Protein AF-W9KNX1-F1 (afdb_monomer)

Sequence (244 aa):
METYIDAEGLMTVLTRCPNLTGIAIRLPDEYRKLLDQYETEDSENADCIINLDDFGNVLRKFGQNLEEVDFNTFFYDSYSADYLCRSPISEIIGSLRELKSLRHLKLSKEALIGGSESLLRLSDVLPESIETLYLHCGKVYELEDWVEFERELYKQEVNKLLLDGMPNLREIRMERYVDWHEFDYCNPEELDYFRSEYIYPKEAEWPAELHVNGWDVDIVEARLYEIRGRPACNRNIITLSRKT

Nearest PDB structures (foldseek):
  3jwg-assembly1_A  TM=3.599E-01  e=4.681E-03  Acetivibrio thermocellus ATCC 27405
  3orh-assembly4_D  TM=2.980E-01  e=2.268E-01  Homo sapiens
  5ouh-assembly1_B  TM=6.013E-01  e=1.905E+00  Homo sapiens
  5afh-assembly1_C  TM=6.691E-01  e=3.347E+00  Homo sapiens
  3j0b-assembly1_A  TM=5.883E-01  e=5.187E+00  West Nile virus

Structure (mmCIF, N/CA/C/O backbone):
data_AF-W9KNX1-F1
#
_entry.id   AF-W9KNX1-F1
#
loop_
_atom_site.group_PDB
_atom_site.id
_atom_site.type_symbol
_atom_site.label_atom_id
_atom_site.label_alt_id
_atom_site.label_comp_id
_atom_site.label_asym_id
_atom_site.label_entity_id
_atom_site.label_seq_id
_atom_site.pdbx_PDB_ins_code
_atom_site.Cartn_x
_atom_site.Cartn_y
_atom_site.Cartn_z
_atom_site.occupancy
_atom_site.B_iso_or_equiv
_atom_site.auth_seq_id
_atom_site.auth_comp_id
_atom_site.auth_asym_id
_atom_site.auth_atom_id
_atom_site.pdbx_PDB_model_num
ATOM 1 N N . MET A 1 1 ? -9.311 14.464 -23.967 1.00 43.47 1 M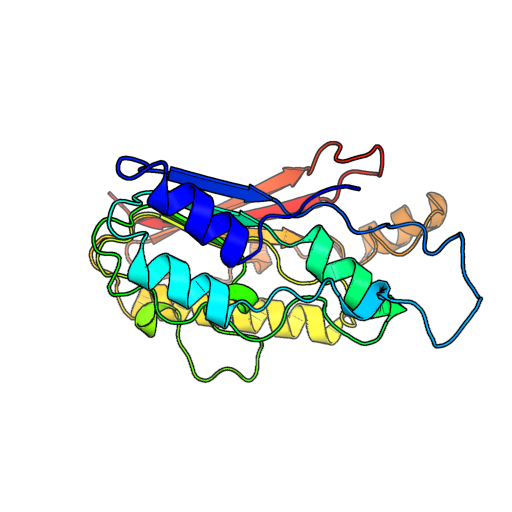ET A N 1
ATOM 2 C CA . MET A 1 1 ? -8.477 14.811 -22.806 1.00 43.47 1 MET A CA 1
ATOM 3 C C . MET A 1 1 ? -8.875 13.855 -21.702 1.00 43.47 1 MET A C 1
ATOM 5 O O . MET A 1 1 ? -9.997 13.939 -21.222 1.00 43.47 1 MET A O 1
ATOM 9 N N . GLU A 1 2 ? -8.044 12.852 -21.440 1.00 49.66 2 GLU A N 1
ATOM 10 C CA . GLU A 1 2 ? -8.218 11.996 -20.264 1.00 49.66 2 GLU A CA 1
ATOM 11 C C . GLU A 1 2 ? -7.758 12.805 -19.045 1.00 49.66 2 GLU A C 1
ATOM 13 O O . GLU A 1 2 ? -6.708 13.444 -19.101 1.00 49.66 2 GLU A O 1
ATOM 18 N N . THR A 1 3 ? -8.569 12.847 -17.991 1.00 58.03 3 THR A N 1
ATOM 19 C CA . THR A 1 3 ? -8.257 13.558 -16.744 1.00 58.03 3 THR A CA 1
ATOM 20 C C . THR A 1 3 ? -7.771 12.527 -15.731 1.00 58.03 3 THR A C 1
ATOM 22 O O . THR A 1 3 ? -8.507 11.588 -15.429 1.00 58.03 3 THR A O 1
ATOM 25 N N . TYR A 1 4 ? -6.543 12.671 -15.232 1.00 72.56 4 TYR A N 1
ATOM 26 C CA . TYR A 1 4 ? -6.040 11.881 -14.106 1.00 72.56 4 TYR A CA 1
ATOM 27 C C . TYR A 1 4 ? -6.375 12.577 -12.783 1.00 72.56 4 TYR A C 1
ATOM 29 O O . TYR A 1 4 ? -6.630 13.780 -12.744 1.00 72.56 4 TYR A O 1
ATOM 37 N N . ILE A 1 5 ? -6.428 11.801 -11.700 1.00 79.00 5 ILE A N 1
ATOM 38 C CA . ILE A 1 5 ? -6.620 12.340 -10.352 1.00 79.00 5 ILE A CA 1
ATOM 39 C C . ILE A 1 5 ? -5.235 12.602 -9.764 1.00 79.00 5 ILE A C 1
ATOM 41 O O . ILE A 1 5 ? -4.568 11.672 -9.316 1.00 79.00 5 ILE A O 1
ATOM 45 N N . ASP A 1 6 ? -4.819 13.862 -9.788 1.00 83.81 6 ASP A N 1
ATOM 46 C CA . ASP A 1 6 ? -3.660 14.370 -9.055 1.00 83.81 6 ASP A CA 1
ATOM 47 C C . ASP A 1 6 ? -4.054 14.793 -7.622 1.00 83.81 6 ASP A C 1
ATOM 49 O O . ASP A 1 6 ? -5.149 14.485 -7.136 1.00 83.81 6 ASP A O 1
ATOM 53 N N . ALA A 1 7 ? -3.166 15.498 -6.917 1.00 90.62 7 ALA A N 1
ATOM 54 C CA . ALA A 1 7 ? -3.428 15.973 -5.560 1.00 90.62 7 ALA A CA 1
ATOM 55 C C . ALA A 1 7 ? -4.650 16.916 -5.476 1.00 90.62 7 ALA A C 1
ATOM 57 O O . ALA A 1 7 ? -5.435 16.820 -4.528 1.00 90.62 7 ALA A O 1
ATOM 58 N N . GLU A 1 8 ? -4.864 17.791 -6.465 1.00 91.31 8 GLU A N 1
ATOM 59 C CA . GLU A 1 8 ? -6.021 18.695 -6.495 1.00 91.31 8 GLU A CA 1
ATOM 60 C C . GLU A 1 8 ? -7.324 17.917 -6.732 1.00 91.31 8 GLU A C 1
ATOM 62 O O . GLU A 1 8 ? -8.336 18.140 -6.049 1.00 91.31 8 GLU A O 1
ATOM 67 N N . GLY A 1 9 ? -7.287 16.947 -7.648 1.00 91.44 9 GLY A N 1
ATOM 68 C CA . GLY A 1 9 ? -8.380 16.012 -7.880 1.00 91.44 9 GLY A CA 1
ATOM 69 C C . GLY A 1 9 ? -8.731 15.223 -6.617 1.00 91.44 9 GLY A C 1
ATOM 70 O O . GLY A 1 9 ? -9.902 15.169 -6.225 1.00 91.44 9 GLY A O 1
ATOM 71 N N . LEU A 1 10 ? -7.725 14.674 -5.929 1.00 93.94 10 LEU A N 1
ATOM 72 C CA . LEU A 1 10 ? -7.908 13.941 -4.677 1.00 93.94 10 LEU A CA 1
ATOM 73 C C . LEU A 1 10 ? -8.523 14.840 -3.598 1.00 93.94 10 LEU A C 1
ATOM 75 O O . LEU A 1 10 ? -9.497 14.453 -2.952 1.00 93.94 10 LEU A O 1
ATOM 79 N N . MET A 1 11 ? -8.007 16.060 -3.433 1.00 96.12 11 MET A N 1
ATOM 80 C CA . MET A 1 11 ? -8.544 17.032 -2.481 1.00 96.12 11 MET A CA 1
ATOM 81 C C . MET A 1 11 ? -10.016 17.329 -2.780 1.00 96.12 11 MET A C 1
ATOM 83 O O . MET A 1 11 ? -10.850 17.345 -1.871 1.00 96.12 11 MET A O 1
ATOM 87 N N . THR A 1 12 ? -10.365 17.522 -4.052 1.00 95.38 12 THR A N 1
ATOM 88 C CA . THR A 1 12 ? -11.748 17.768 -4.476 1.00 95.38 12 THR A CA 1
ATOM 89 C C . THR A 1 12 ? -12.664 16.595 -4.128 1.00 95.38 12 THR A C 1
ATOM 91 O O . THR A 1 12 ? -13.771 16.811 -3.631 1.00 95.38 12 THR A O 1
ATOM 94 N N . VAL A 1 13 ? -12.213 15.356 -4.334 1.00 94.75 13 VAL A N 1
ATOM 95 C CA . VAL A 1 13 ? -12.977 14.155 -3.965 1.00 94.75 13 VAL A CA 1
ATOM 96 C C . VAL A 1 13 ? -13.179 14.078 -2.452 1.00 94.75 13 VAL A C 1
ATOM 98 O O . VAL A 1 13 ? -14.318 13.974 -1.997 1.00 94.75 13 VAL A O 1
ATOM 101 N N . LEU A 1 14 ? -12.108 14.184 -1.661 1.00 95.75 14 LEU A N 1
ATOM 102 C CA . LEU A 1 14 ? -12.177 14.015 -0.204 1.00 95.75 14 LEU A CA 1
ATOM 103 C C . LEU A 1 14 ? -12.976 15.129 0.484 1.00 95.75 14 LEU A C 1
ATOM 105 O O . LEU A 1 14 ? -13.690 14.878 1.452 1.00 95.75 14 LEU A O 1
ATOM 109 N N . THR A 1 15 ? -12.924 16.354 -0.042 1.00 95.62 15 THR A N 1
ATOM 110 C CA . THR A 1 15 ? -13.710 17.479 0.493 1.00 95.62 15 THR A CA 1
ATOM 111 C C . THR A 1 15 ? -15.196 17.385 0.154 1.00 95.62 15 THR A C 1
ATOM 113 O O . THR A 1 15 ? -16.035 17.760 0.974 1.00 95.62 15 THR A O 1
ATOM 116 N N . ARG A 1 16 ? -15.552 16.879 -1.034 1.00 96.12 16 ARG A N 1
ATOM 117 C CA . ARG A 1 16 ? -16.956 16.722 -1.455 1.00 96.12 16 ARG A CA 1
ATOM 118 C C . ARG A 1 16 ? -17.610 15.457 -0.909 1.00 96.12 16 ARG A C 1
ATOM 120 O O . ARG A 1 16 ? -18.832 15.421 -0.780 1.00 96.12 16 ARG A O 1
ATOM 127 N N . CYS A 1 17 ? -16.812 14.453 -0.561 1.00 95.12 17 CYS A N 1
ATOM 128 C CA . CYS A 1 17 ? -17.265 13.171 -0.039 1.00 95.12 17 CYS A CA 1
ATOM 129 C C . CYS A 1 17 ? -16.708 12.933 1.381 1.00 95.12 17 CYS A C 1
ATOM 131 O O . CYS A 1 17 ? -15.918 12.012 1.575 1.00 95.12 17 CYS A O 1
ATOM 133 N N . PRO A 1 18 ? -17.124 13.708 2.403 1.00 90.88 18 PRO A N 1
ATOM 134 C CA . PRO A 1 18 ? -16.523 13.652 3.743 1.00 90.88 18 PRO A CA 1
ATOM 135 C C . PRO A 1 18 ? -16.726 12.313 4.473 1.00 90.88 18 PRO A C 1
ATOM 137 O O . PRO A 1 18 ? -16.002 12.017 5.417 1.00 90.88 18 PRO A O 1
ATOM 140 N N . ASN A 1 19 ? -17.695 11.500 4.043 1.00 94.19 19 ASN A N 1
ATOM 141 C CA . ASN A 1 19 ? -17.972 10.173 4.605 1.00 94.19 19 ASN A CA 1
ATOM 142 C C . ASN A 1 19 ? -17.343 9.037 3.780 1.00 94.19 19 ASN A C 1
ATOM 144 O O . ASN A 1 19 ? -17.725 7.881 3.950 1.00 94.19 19 ASN A O 1
ATOM 148 N N . LEU A 1 20 ? -16.452 9.353 2.835 1.00 96.62 20 LEU A N 1
ATOM 149 C CA . LEU A 1 20 ? -15.770 8.344 2.036 1.00 96.62 20 LEU A CA 1
ATOM 150 C C . LEU A 1 20 ? -14.848 7.517 2.940 1.00 96.62 20 LEU A C 1
ATOM 152 O O . LEU A 1 20 ? -13.979 8.070 3.608 1.00 96.62 20 LEU A O 1
ATOM 156 N N . THR A 1 21 ? -15.043 6.200 2.942 1.00 97.56 21 THR A N 1
ATOM 157 C CA . THR A 1 21 ? -14.235 5.247 3.718 1.00 97.56 21 THR A CA 1
ATOM 158 C C . THR A 1 21 ? -13.222 4.498 2.861 1.00 97.56 21 THR A C 1
ATOM 160 O O . THR A 1 21 ? -12.308 3.886 3.395 1.00 97.56 21 THR A O 1
ATOM 163 N N . GLY A 1 22 ? -13.352 4.536 1.537 1.00 97.38 22 GLY A N 1
ATOM 164 C CA . GLY A 1 22 ? -12.469 3.817 0.628 1.00 97.38 22 GLY A CA 1
ATOM 165 C C . GLY A 1 22 ? -12.259 4.585 -0.664 1.00 97.38 22 GLY A C 1
ATOM 166 O O . GLY A 1 22 ? -13.214 5.139 -1.212 1.00 97.38 22 GLY A O 1
ATOM 167 N N . ILE A 1 23 ? -11.027 4.609 -1.163 1.00 95.81 23 ILE A N 1
ATOM 168 C CA . ILE A 1 23 ? -10.711 5.179 -2.473 1.00 95.81 23 ILE A CA 1
ATOM 169 C C . ILE A 1 23 ? -9.758 4.268 -3.242 1.00 95.81 23 ILE A C 1
ATOM 171 O O . ILE A 1 23 ? -8.793 3.752 -2.685 1.00 95.81 23 ILE A O 1
ATOM 175 N N . ALA A 1 24 ? -10.036 4.090 -4.533 1.00 93.88 24 ALA A N 1
ATOM 176 C CA . ALA A 1 24 ? -9.162 3.394 -5.463 1.00 93.88 24 ALA A CA 1
ATOM 177 C C . ALA A 1 24 ? -8.862 4.307 -6.653 1.00 93.88 24 ALA A C 1
ATOM 179 O O . ALA A 1 24 ? -9.780 4.769 -7.334 1.00 93.88 24 ALA A O 1
ATOM 180 N N . ILE A 1 25 ? -7.584 4.563 -6.900 1.00 89.88 25 ILE A N 1
ATOM 181 C CA . ILE A 1 25 ? -7.084 5.381 -7.999 1.00 89.88 25 ILE A CA 1
ATOM 182 C C . ILE A 1 25 ? -6.124 4.511 -8.802 1.00 89.88 25 ILE A C 1
ATOM 184 O O . ILE A 1 25 ? -5.142 3.982 -8.282 1.00 89.88 25 ILE A O 1
ATOM 188 N N . ARG A 1 26 ? -6.436 4.351 -10.087 1.00 84.75 26 ARG A N 1
ATOM 189 C CA . ARG A 1 26 ? -5.609 3.623 -11.048 1.00 84.75 26 ARG A CA 1
ATOM 190 C C . ARG A 1 26 ? -5.226 4.591 -12.141 1.00 84.75 26 ARG A C 1
ATOM 192 O O . ARG A 1 26 ? -6.108 5.106 -12.829 1.00 84.75 26 ARG A O 1
ATOM 199 N N . LEU A 1 27 ? -3.935 4.860 -12.260 1.00 78.00 27 LEU A N 1
ATOM 200 C CA . LEU A 1 27 ? -3.450 5.704 -13.337 1.00 78.00 27 LEU A CA 1
ATOM 201 C C . LEU A 1 27 ? -3.442 4.910 -14.648 1.00 78.00 27 LEU A C 1
ATOM 203 O O . LEU A 1 27 ? -3.191 3.699 -14.631 1.00 78.00 27 LEU A O 1
ATOM 207 N N . PRO A 1 28 ? -3.794 5.553 -15.772 1.00 69.31 28 PRO A N 1
ATOM 208 C CA . PRO A 1 28 ? -3.842 4.880 -17.056 1.00 69.31 28 PRO A CA 1
ATOM 209 C C . PRO A 1 28 ? -2.442 4.452 -17.502 1.00 69.31 28 PRO A C 1
ATOM 211 O O . PRO A 1 28 ? -1.437 5.050 -17.131 1.00 69.31 28 PRO A O 1
ATOM 214 N N . ASP A 1 29 ? -2.410 3.434 -18.356 1.00 66.31 29 ASP A N 1
ATOM 215 C CA . ASP A 1 29 ? -1.231 3.091 -19.142 1.00 66.31 29 ASP A CA 1
ATOM 216 C C . ASP A 1 29 ? -0.897 4.254 -20.085 1.00 66.31 29 ASP A C 1
ATOM 218 O O . ASP A 1 29 ? -1.681 4.577 -20.993 1.00 66.31 29 ASP A O 1
ATOM 222 N N . GLU A 1 30 ? 0.248 4.894 -19.835 1.00 54.41 30 GLU A N 1
ATOM 223 C CA . GLU A 1 30 ? 0.755 6.016 -20.615 1.00 54.41 30 GLU A CA 1
ATOM 224 C C . GLU A 1 30 ? 1.546 5.542 -21.845 1.00 54.41 30 GLU A C 1
ATOM 226 O O . GLU A 1 30 ? 2.522 6.154 -22.256 1.00 54.41 30 GLU A O 1
ATOM 231 N N . TYR A 1 31 ? 1.053 4.530 -22.566 1.00 50.78 31 TYR A N 1
ATOM 232 C CA . TYR A 1 31 ? 1.323 4.404 -24.004 1.00 50.78 31 TYR A CA 1
ATOM 233 C C . TYR A 1 31 ? 0.581 5.510 -24.791 1.00 50.78 31 TYR A C 1
ATOM 235 O O . TYR A 1 31 ? -0.129 5.261 -25.772 1.00 50.78 31 TYR A O 1
ATOM 243 N N . ARG A 1 32 ? 0.693 6.772 -24.350 1.00 49.94 32 ARG A N 1
ATOM 244 C CA . ARG A 1 32 ? 0.302 7.939 -25.142 1.00 49.94 32 ARG A CA 1
ATOM 245 C C . ARG A 1 32 ? 1.246 7.992 -26.329 1.00 49.94 32 ARG A C 1
ATOM 247 O O . ARG A 1 32 ? 2.343 8.505 -26.204 1.00 49.94 32 ARG A O 1
ATOM 254 N N . LYS A 1 33 ? 0.820 7.424 -27.462 1.00 45.50 33 LYS A N 1
ATOM 255 C CA . LYS A 1 33 ? 1.317 7.705 -28.820 1.00 45.50 33 LYS A CA 1
ATOM 256 C C . LYS A 1 33 ? 2.773 8.218 -28.892 1.00 45.50 33 LYS A C 1
ATOM 258 O O . LYS A 1 33 ? 3.040 9.228 -29.532 1.00 45.50 33 LYS A O 1
ATOM 263 N N . LEU A 1 34 ? 3.731 7.460 -28.357 1.00 42.75 34 LEU A N 1
ATOM 264 C CA . LEU A 1 34 ? 5.144 7.606 -28.734 1.00 42.75 34 LEU A CA 1
ATOM 265 C C . LEU A 1 34 ? 5.337 7.348 -30.243 1.00 42.75 34 LEU A C 1
ATOM 267 O O . LEU A 1 34 ? 6.357 7.700 -30.819 1.00 42.75 34 LEU A O 1
ATOM 271 N N . LEU A 1 35 ? 4.320 6.782 -30.905 1.00 43.03 35 LEU A N 1
ATOM 272 C CA . LEU A 1 35 ? 4.256 6.618 -32.353 1.00 43.03 35 LEU A CA 1
ATOM 273 C C . LEU A 1 35 ? 3.961 7.902 -33.142 1.00 43.03 35 LEU A C 1
ATOM 275 O O . LEU A 1 35 ? 4.135 7.860 -34.355 1.00 43.03 35 LEU A O 1
ATOM 279 N N . ASP A 1 36 ? 3.536 9.012 -32.523 1.00 42.97 36 ASP A N 1
ATOM 280 C CA . ASP A 1 36 ? 3.252 10.228 -33.303 1.00 42.97 36 ASP A CA 1
ATOM 281 C C . ASP A 1 36 ? 4.417 11.228 -33.375 1.00 42.97 36 ASP A C 1
ATOM 283 O O . ASP A 1 36 ? 4.379 12.070 -34.269 1.00 42.97 36 ASP A O 1
ATOM 287 N N . GLN A 1 37 ? 5.452 11.188 -32.520 1.00 41.59 37 GLN A N 1
ATOM 288 C CA . GLN A 1 37 ? 6.454 12.271 -32.509 1.00 41.59 37 GLN A CA 1
ATOM 289 C C . GLN A 1 37 ? 7.877 11.820 -32.138 1.00 41.59 37 GLN A C 1
ATOM 291 O O . GLN A 1 37 ? 8.355 12.031 -31.031 1.00 41.59 37 GLN A O 1
ATOM 296 N N . TYR A 1 38 ? 8.622 11.382 -33.155 1.00 44.41 38 TYR A N 1
ATOM 297 C CA . TYR A 1 38 ? 10.059 11.681 -33.290 1.00 44.41 38 TYR A CA 1
ATOM 298 C C . TYR A 1 38 ? 10.322 13.191 -33.524 1.00 44.41 38 TYR A C 1
ATOM 300 O O . TYR A 1 38 ? 11.353 13.574 -34.074 1.00 44.41 38 TYR A O 1
ATOM 308 N N . GLU A 1 39 ? 9.394 14.075 -33.150 1.00 42.72 39 GLU A N 1
ATOM 309 C CA . GLU A 1 39 ? 9.447 15.491 -33.487 1.00 42.72 39 GLU A CA 1
ATOM 310 C C . GLU A 1 39 ? 9.238 16.373 -32.252 1.00 42.72 39 GLU A C 1
ATOM 312 O O . GLU A 1 39 ? 8.160 16.433 -31.669 1.00 42.72 39 GLU A O 1
ATOM 317 N N . THR A 1 40 ? 10.296 17.139 -31.974 1.00 41.75 40 THR A N 1
ATOM 318 C CA . THR A 1 40 ? 10.381 18.412 -31.240 1.00 41.75 40 THR A CA 1
ATOM 319 C C . THR A 1 40 ? 10.596 18.376 -29.720 1.00 41.75 40 THR A C 1
ATOM 321 O O . THR A 1 40 ? 9.754 17.962 -28.933 1.00 41.75 40 THR A O 1
ATOM 324 N N . GLU A 1 41 ? 11.753 18.925 -29.331 1.00 43.88 41 GLU A N 1
ATOM 325 C CA . GLU A 1 41 ? 12.273 19.181 -27.977 1.00 43.88 41 GLU A CA 1
ATOM 326 C C . GLU A 1 41 ? 11.441 20.184 -27.140 1.00 43.88 41 GLU A C 1
ATOM 328 O O . GLU A 1 41 ? 11.911 20.651 -26.110 1.00 43.88 41 GLU A O 1
ATOM 333 N N . ASP A 1 42 ? 10.204 20.492 -27.541 1.00 45.44 42 ASP A N 1
ATOM 334 C CA . ASP A 1 42 ? 9.339 21.518 -26.930 1.00 45.44 42 ASP A CA 1
ATOM 335 C C . ASP A 1 42 ? 7.897 21.013 -26.704 1.00 45.44 42 ASP A C 1
ATOM 337 O O . ASP A 1 42 ? 6.936 21.782 -26.721 1.00 45.44 42 ASP A O 1
ATOM 341 N N . SER A 1 43 ? 7.692 19.704 -26.517 1.00 46.09 43 SER A N 1
ATOM 342 C CA . SER A 1 43 ? 6.345 19.206 -26.216 1.00 46.09 43 SER A CA 1
ATOM 343 C C . SER A 1 43 ? 5.964 19.520 -24.763 1.00 46.09 43 SER A C 1
ATOM 345 O O . SER A 1 43 ? 6.679 19.150 -23.832 1.00 46.09 43 SER A O 1
ATOM 347 N N . GLU A 1 44 ? 4.797 20.135 -24.577 1.00 47.22 44 GLU A N 1
ATOM 348 C CA . GLU A 1 44 ? 4.064 20.417 -23.324 1.00 47.22 44 GLU A CA 1
ATOM 349 C C . GLU A 1 44 ? 3.799 19.167 -22.436 1.00 47.22 44 GLU A C 1
ATOM 351 O O . GLU A 1 44 ? 3.019 19.194 -21.491 1.00 47.22 44 GLU A O 1
ATOM 356 N N . ASN A 1 45 ? 4.465 18.039 -22.698 1.00 46.66 45 ASN A N 1
ATOM 357 C CA . ASN A 1 45 ? 4.369 16.787 -21.948 1.00 46.66 45 ASN A CA 1
ATOM 358 C C . ASN A 1 45 ? 5.090 16.827 -20.584 1.00 46.66 45 ASN A C 1
ATOM 360 O O . ASN A 1 45 ? 5.029 15.858 -19.832 1.00 46.66 45 ASN A O 1
ATOM 364 N N . ALA A 1 46 ? 5.742 17.942 -20.231 1.00 48.22 46 ALA A N 1
ATOM 365 C CA . ALA A 1 46 ? 6.233 18.191 -18.872 1.00 48.22 46 ALA A CA 1
ATOM 366 C C . ALA A 1 46 ? 5.096 18.422 -17.849 1.00 48.22 46 ALA A C 1
ATOM 368 O O . ALA A 1 46 ? 5.347 18.380 -16.645 1.00 48.22 46 ALA A O 1
ATOM 369 N N . ASP A 1 47 ? 3.854 18.616 -18.308 1.00 51.59 47 ASP A N 1
ATOM 370 C CA . ASP A 1 47 ? 2.712 18.999 -17.465 1.00 51.59 47 ASP A CA 1
ATOM 371 C C . ASP A 1 47 ? 2.011 17.821 -16.754 1.00 51.59 47 ASP A C 1
ATOM 373 O O . ASP A 1 47 ? 1.014 18.018 -16.061 1.00 51.59 47 ASP A O 1
ATOM 377 N N . CYS A 1 48 ? 2.508 16.585 -16.896 1.00 63.12 48 CYS A N 1
ATOM 378 C CA . CYS A 1 48 ? 1.892 15.383 -16.311 1.00 63.12 48 CYS A CA 1
ATOM 379 C C . CYS A 1 48 ? 2.696 14.768 -15.148 1.00 63.12 48 CYS A C 1
ATOM 381 O O . CYS A 1 48 ? 2.532 13.595 -14.833 1.00 63.12 48 CYS A O 1
ATOM 383 N N . ILE A 1 49 ? 3.569 15.519 -14.473 1.00 74.62 49 ILE A N 1
ATOM 384 C CA . ILE A 1 49 ? 4.284 14.981 -13.304 1.00 74.62 49 ILE A CA 1
ATOM 385 C C . ILE A 1 49 ? 3.353 14.971 -12.086 1.00 74.62 49 ILE A C 1
ATOM 387 O O . ILE A 1 49 ? 2.873 16.012 -11.641 1.00 74.62 49 ILE A O 1
ATOM 391 N N . ILE A 1 50 ? 3.120 13.791 -11.518 1.00 82.06 50 ILE A N 1
ATOM 392 C CA . ILE A 1 50 ? 2.385 13.618 -10.267 1.00 82.06 50 ILE A CA 1
ATOM 393 C C . ILE A 1 50 ? 3.373 13.725 -9.107 1.00 82.06 50 ILE A C 1
ATOM 395 O O . ILE A 1 50 ? 4.235 12.866 -8.923 1.00 82.06 50 ILE A O 1
ATOM 399 N N . ASN A 1 51 ? 3.209 14.768 -8.294 1.00 88.44 51 ASN A N 1
ATOM 400 C CA . ASN A 1 51 ? 3.954 14.925 -7.053 1.00 88.44 51 ASN A CA 1
ATOM 401 C C . ASN A 1 51 ? 3.298 14.113 -5.926 1.00 88.44 51 ASN A C 1
ATOM 403 O O . ASN A 1 51 ? 2.196 14.435 -5.466 1.00 88.44 51 ASN A O 1
ATOM 407 N N . LEU A 1 52 ? 3.976 13.062 -5.466 1.00 91.62 52 LEU A N 1
ATOM 408 C CA . LEU A 1 52 ? 3.458 12.212 -4.398 1.00 91.62 52 LEU A CA 1
ATOM 409 C C . LEU A 1 52 ? 3.510 12.868 -3.019 1.00 91.62 52 LEU A C 1
ATOM 411 O O . LEU A 1 52 ? 2.689 12.505 -2.175 1.00 91.62 52 LEU A O 1
ATOM 415 N N . ASP A 1 53 ? 4.386 13.850 -2.790 1.00 93.81 53 ASP A N 1
ATOM 416 C CA . ASP A 1 53 ? 4.395 14.577 -1.517 1.00 93.81 53 ASP A CA 1
ATOM 417 C C . ASP A 1 53 ? 3.098 15.380 -1.349 1.00 93.81 53 ASP A C 1
ATOM 419 O O . ASP A 1 53 ? 2.426 15.286 -0.318 1.00 93.81 53 ASP A O 1
ATOM 423 N N . ASP A 1 54 ? 2.668 16.077 -2.407 1.00 94.62 54 ASP A N 1
ATOM 424 C CA . ASP A 1 54 ? 1.389 16.794 -2.433 1.00 94.62 54 ASP A CA 1
ATOM 425 C C . ASP A 1 54 ? 0.207 15.836 -2.248 1.00 94.62 54 ASP A C 1
ATOM 427 O O . ASP A 1 54 ? -0.714 16.110 -1.469 1.00 94.62 54 ASP A O 1
ATOM 431 N N . PHE A 1 55 ? 0.252 14.673 -2.903 1.00 93.75 55 PHE A N 1
ATOM 432 C CA . PHE A 1 55 ? -0.754 13.626 -2.737 1.00 93.75 55 PHE A CA 1
ATOM 433 C C . PHE A 1 55 ? -0.825 13.137 -1.280 1.00 93.75 55 PHE A C 1
ATOM 435 O O . PHE A 1 55 ? -1.907 13.065 -0.688 1.00 93.75 55 PHE A O 1
ATOM 442 N N . GLY A 1 56 ? 0.329 12.873 -0.663 1.00 96.00 56 GLY A N 1
ATOM 443 C CA . GLY A 1 56 ? 0.439 12.516 0.747 1.00 96.00 56 GLY A CA 1
ATOM 444 C C . GLY A 1 56 ? -0.084 13.614 1.673 1.00 96.00 56 GLY A C 1
ATOM 445 O O . GLY A 1 56 ? -0.812 13.320 2.622 1.00 96.00 56 GLY A O 1
ATOM 446 N N . ASN A 1 57 ? 0.213 14.884 1.384 1.00 97.50 57 ASN A N 1
ATOM 447 C CA . ASN A 1 57 ? -0.252 16.035 2.163 1.00 97.50 57 ASN A CA 1
ATOM 448 C C . ASN A 1 57 ? -1.781 16.148 2.139 1.00 97.50 57 ASN A C 1
ATOM 450 O O . ASN A 1 57 ? -2.408 16.448 3.160 1.00 97.50 57 ASN A O 1
ATOM 454 N N . VAL A 1 58 ? -2.399 15.856 0.995 1.00 97.31 58 VAL A N 1
ATOM 455 C CA . VAL A 1 58 ? -3.856 15.806 0.855 1.00 97.31 58 VAL A CA 1
ATOM 456 C C . VAL A 1 58 ? -4.454 14.642 1.646 1.00 97.31 58 VAL A C 1
ATOM 458 O O . VAL A 1 58 ? -5.427 14.857 2.373 1.00 97.31 58 VAL A O 1
ATOM 461 N N . LEU A 1 59 ? -3.871 13.439 1.568 1.00 96.94 59 LEU A N 1
ATOM 462 C CA . LEU A 1 59 ? -4.315 12.288 2.366 1.00 96.94 59 LEU A CA 1
ATOM 463 C C . LEU A 1 59 ? -4.261 12.602 3.862 1.00 96.94 59 LEU A C 1
ATOM 465 O O . LEU A 1 59 ? -5.260 12.444 4.557 1.00 96.94 59 LEU A O 1
ATOM 469 N N . ARG A 1 60 ? -3.130 13.122 4.338 1.00 97.38 60 ARG A N 1
ATOM 470 C CA . ARG A 1 60 ? -2.923 13.580 5.717 1.00 97.38 60 ARG A CA 1
ATOM 471 C C . ARG A 1 60 ? -3.995 14.579 6.161 1.00 97.38 60 ARG A C 1
ATOM 473 O O . ARG A 1 60 ? -4.674 14.399 7.171 1.00 97.38 60 ARG A O 1
ATOM 480 N N . LYS A 1 61 ? -4.258 15.597 5.342 1.00 96.75 61 LYS A N 1
ATOM 481 C CA . LYS A 1 61 ? -5.187 16.677 5.695 1.00 96.75 61 LYS A CA 1
ATOM 482 C C . LYS A 1 61 ? -6.670 16.299 5.614 1.00 96.75 61 LYS A C 1
ATOM 484 O O . LYS A 1 61 ? -7.457 16.794 6.420 1.00 96.75 61 LYS A O 1
ATOM 489 N N . PHE A 1 62 ? -7.068 15.470 4.650 1.00 96.81 62 PHE A N 1
ATOM 490 C CA . PHE A 1 62 ? -8.484 15.242 4.324 1.00 96.81 62 PHE A CA 1
ATOM 491 C C . PHE A 1 62 ? -8.924 13.772 4.386 1.00 96.81 62 PHE A C 1
ATOM 493 O O . PHE A 1 62 ? -10.120 13.496 4.403 1.00 96.81 62 PHE A O 1
ATOM 500 N N . GLY A 1 63 ? -7.992 12.823 4.452 1.00 96.19 63 GLY A N 1
ATOM 501 C CA . GLY A 1 63 ? -8.240 11.379 4.394 1.00 96.19 63 GLY A CA 1
ATOM 502 C C . GLY A 1 63 ? -8.486 10.699 5.743 1.00 96.19 63 GLY A C 1
ATOM 503 O O . GLY A 1 63 ? -8.406 9.480 5.828 1.00 96.19 63 GLY A O 1
ATOM 504 N N . GLN A 1 64 ? -8.785 11.447 6.807 1.00 95.75 64 GLN A N 1
ATOM 505 C CA . GLN A 1 64 ? -8.876 10.925 8.184 1.00 95.75 64 GLN A CA 1
ATOM 506 C C . GLN A 1 64 ? -9.957 9.839 8.385 1.00 95.75 64 GLN A C 1
ATOM 508 O O . GLN A 1 64 ? -9.858 9.026 9.306 1.00 95.75 64 GLN A O 1
ATOM 513 N N . ASN A 1 65 ? -10.972 9.809 7.516 1.00 96.38 65 ASN A N 1
ATOM 514 C CA . ASN A 1 65 ? -12.051 8.814 7.533 1.00 96.38 65 ASN A CA 1
ATOM 515 C C . ASN A 1 65 ? -11.781 7.604 6.625 1.00 96.38 65 ASN A C 1
ATOM 517 O O . ASN A 1 65 ? -12.573 6.664 6.627 1.00 96.38 65 ASN A O 1
ATOM 521 N N . LEU A 1 66 ? -10.696 7.622 5.842 1.00 98.25 66 LEU A N 1
ATOM 522 C CA . LEU A 1 66 ? -10.3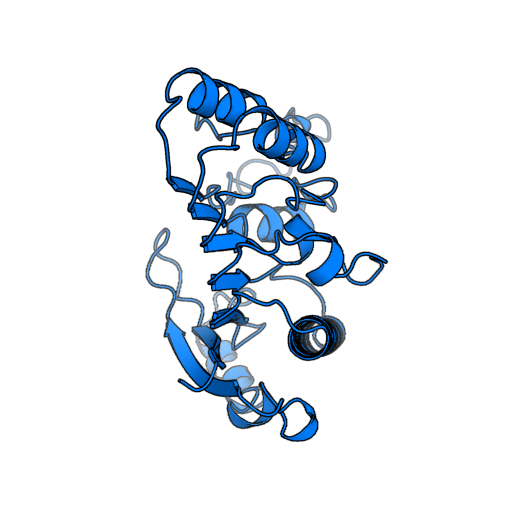74 6.528 4.935 1.00 98.25 66 LEU A CA 1
ATOM 523 C C . LEU A 1 66 ? -9.908 5.311 5.732 1.00 98.25 66 LEU A C 1
ATOM 525 O O . LEU A 1 66 ? -8.980 5.375 6.535 1.00 98.25 66 LEU A O 1
ATOM 529 N N . GLU A 1 67 ? -10.566 4.198 5.463 1.00 98.62 67 GLU A N 1
ATOM 530 C CA . GLU A 1 67 ? -10.252 2.862 5.944 1.00 98.62 67 GLU A CA 1
ATOM 531 C C . GLU A 1 67 ? -9.491 2.066 4.881 1.00 98.62 67 GLU A C 1
ATOM 533 O O . GLU A 1 67 ? -8.663 1.225 5.230 1.00 98.62 67 GLU A O 1
ATOM 538 N N . GLU A 1 68 ? -9.727 2.363 3.598 1.00 98.56 68 GLU A N 1
ATOM 539 C CA . GLU A 1 68 ? -9.058 1.741 2.456 1.00 98.56 68 GLU A CA 1
ATOM 540 C C . GLU A 1 68 ? -8.507 2.777 1.463 1.00 98.56 68 GLU A C 1
ATOM 542 O O . GLU A 1 68 ? -9.214 3.687 1.022 1.00 98.56 68 GLU A O 1
ATOM 547 N N . VAL A 1 69 ? -7.245 2.608 1.066 1.00 97.94 69 VAL A N 1
ATOM 548 C CA . VAL A 1 69 ? -6.610 3.365 -0.022 1.00 97.94 69 VAL A CA 1
ATOM 549 C C . VAL A 1 69 ? -5.932 2.384 -0.973 1.00 97.94 69 VAL A C 1
ATOM 551 O O . VAL A 1 69 ? -5.051 1.639 -0.555 1.00 97.94 69 VAL A O 1
ATOM 554 N N . ASP A 1 70 ? -6.324 2.398 -2.245 1.00 96.06 70 ASP A N 1
ATOM 555 C CA . ASP A 1 70 ? -5.669 1.682 -3.345 1.00 96.06 70 ASP A CA 1
ATOM 556 C C . ASP A 1 70 ? -5.149 2.695 -4.370 1.00 96.06 70 ASP A C 1
ATOM 558 O O . ASP A 1 70 ? -5.927 3.394 -5.014 1.00 96.06 70 ASP A O 1
ATOM 562 N N . PHE A 1 71 ? -3.834 2.805 -4.504 1.00 91.81 71 PHE A N 1
ATOM 563 C CA . PHE A 1 71 ? -3.158 3.689 -5.440 1.00 91.81 71 PHE A CA 1
ATOM 564 C C . PHE A 1 71 ? -2.210 2.867 -6.309 1.00 91.81 71 PHE A C 1
ATOM 566 O O . PHE A 1 71 ? -1.132 2.464 -5.874 1.00 91.81 71 PHE A O 1
ATOM 573 N N . ASN A 1 72 ? -2.631 2.592 -7.543 1.00 86.88 72 ASN A N 1
ATOM 574 C CA . ASN A 1 72 ? -1.850 1.815 -8.497 1.00 86.88 72 ASN A CA 1
ATOM 575 C C . ASN A 1 72 ? -1.354 2.713 -9.635 1.00 86.88 72 ASN A C 1
ATOM 577 O O . ASN A 1 72 ? -2.146 3.241 -10.423 1.00 86.88 72 ASN A O 1
ATOM 581 N N . THR A 1 73 ? -0.033 2.848 -9.714 1.00 78.69 73 THR A N 1
ATOM 582 C CA . THR A 1 73 ? 0.681 3.666 -10.700 1.00 78.69 73 THR A CA 1
ATOM 583 C C . THR A 1 73 ? 1.535 2.847 -11.657 1.00 78.69 73 THR A C 1
ATOM 585 O O . THR A 1 73 ? 2.265 3.419 -12.456 1.00 78.69 73 THR A O 1
ATOM 588 N N . PHE A 1 74 ? 1.457 1.519 -11.594 1.00 76.25 74 PHE A N 1
ATOM 589 C CA . PHE A 1 74 ? 2.419 0.617 -12.219 1.00 76.25 74 PHE A CA 1
ATOM 590 C C . PHE A 1 74 ? 2.679 0.921 -13.707 1.00 76.25 74 PHE A C 1
ATOM 592 O O . PHE A 1 74 ? 3.819 1.149 -14.110 1.00 76.25 74 PHE A O 1
ATOM 599 N N . PHE A 1 75 ? 1.618 0.985 -14.519 1.00 69.62 75 PHE A N 1
ATOM 600 C CA . PHE A 1 75 ? 1.741 1.262 -15.956 1.00 69.62 75 PHE A CA 1
ATOM 601 C C . PHE A 1 75 ? 2.117 2.713 -16.262 1.00 69.62 75 PHE A C 1
ATOM 603 O O . PHE A 1 75 ? 2.685 2.989 -17.313 1.00 69.62 75 PHE A O 1
ATOM 610 N N . TYR A 1 76 ? 1.795 3.626 -15.350 1.00 73.38 76 TYR A N 1
ATOM 611 C CA . TYR A 1 76 ? 2.092 5.043 -15.492 1.00 73.38 76 TYR A CA 1
ATOM 612 C C . TYR A 1 76 ? 3.576 5.331 -15.244 1.00 73.38 76 TYR A C 1
ATOM 614 O O . TYR A 1 76 ? 4.191 6.039 -16.022 1.00 73.38 76 TYR A O 1
ATOM 622 N N . ASP A 1 77 ? 4.165 4.740 -14.200 1.00 70.62 77 ASP A N 1
ATOM 623 C CA . ASP A 1 77 ? 5.571 4.965 -13.831 1.00 70.62 77 ASP A CA 1
ATOM 624 C C . ASP A 1 77 ? 6.557 4.220 -14.746 1.00 70.62 77 ASP A C 1
ATOM 626 O O . ASP A 1 77 ? 7.648 4.708 -15.045 1.00 70.62 77 ASP A O 1
ATOM 630 N N . SER A 1 78 ? 6.178 3.017 -15.192 1.00 63.41 78 SER A N 1
ATOM 631 C CA . SER A 1 78 ? 7.102 2.109 -15.878 1.00 63.41 78 SER A CA 1
ATOM 632 C C . SER A 1 78 ? 7.457 2.572 -17.293 1.00 63.41 78 SER A C 1
ATOM 634 O O . SER A 1 78 ? 8.626 2.597 -17.649 1.00 63.41 78 SER A O 1
ATOM 636 N N . TYR A 1 79 ? 6.483 2.963 -18.116 1.00 56.50 79 TYR A N 1
ATOM 637 C CA . TYR A 1 79 ? 6.726 3.204 -19.549 1.00 56.50 79 TYR A CA 1
ATOM 638 C C . TYR A 1 79 ? 7.398 4.541 -19.870 1.00 56.50 79 TYR A C 1
ATOM 640 O O . TYR A 1 79 ? 8.106 4.681 -20.862 1.00 56.50 79 TYR A O 1
ATOM 648 N N . SER A 1 80 ? 7.180 5.537 -19.035 1.00 53.09 80 SER A N 1
ATOM 649 C CA . SER A 1 80 ? 7.742 6.880 -19.163 1.00 53.09 80 SER A CA 1
ATOM 650 C C . SER A 1 80 ? 9.232 6.957 -18.816 1.00 53.09 80 SER A C 1
ATOM 652 O O . SER A 1 80 ? 9.950 7.786 -19.378 1.00 53.09 80 SER A O 1
ATOM 654 N N . ALA A 1 81 ? 9.703 6.094 -17.906 1.00 51.47 81 ALA A N 1
ATOM 655 C CA . ALA A 1 81 ? 11.089 6.095 -17.441 1.00 51.47 81 ALA A CA 1
ATOM 656 C C . ALA A 1 81 ? 12.079 5.732 -18.565 1.00 51.47 81 ALA A C 1
ATOM 658 O O . ALA A 1 81 ? 13.139 6.353 -18.649 1.00 51.47 81 ALA A O 1
ATOM 659 N N . ASP A 1 82 ? 11.690 4.826 -19.467 1.00 46.84 82 ASP A N 1
ATOM 660 C CA . ASP A 1 82 ? 12.523 4.346 -20.580 1.00 46.84 82 ASP A CA 1
ATOM 661 C C . ASP A 1 82 ? 12.658 5.339 -21.736 1.00 46.84 82 ASP A C 1
ATOM 663 O O . ASP A 1 82 ? 13.731 5.485 -22.319 1.00 46.84 82 ASP A O 1
ATOM 667 N N . TYR A 1 83 ? 11.574 6.030 -22.095 1.00 44.88 83 TYR A N 1
ATOM 668 C CA . TYR A 1 83 ? 11.557 6.853 -23.310 1.00 44.88 83 TYR A CA 1
ATOM 669 C C . TYR A 1 83 ? 11.935 8.314 -23.061 1.00 44.88 83 TYR A C 1
ATOM 671 O O . TYR A 1 83 ? 12.434 8.978 -23.969 1.00 44.88 83 TYR A O 1
ATOM 679 N N . LEU A 1 84 ? 11.702 8.829 -21.849 1.00 49.97 84 LEU A N 1
ATOM 680 C CA . LEU A 1 84 ? 11.903 10.246 -21.521 1.00 49.97 84 LEU A CA 1
ATOM 681 C C . LEU A 1 84 ? 13.032 10.487 -20.506 1.00 49.97 84 LEU A C 1
ATOM 683 O O . LEU A 1 84 ? 13.300 11.643 -20.171 1.00 49.97 84 LEU A O 1
ATOM 687 N N . CYS A 1 85 ? 13.685 9.431 -19.994 1.00 50.53 85 CYS A N 1
ATOM 688 C CA . CYS A 1 85 ? 14.661 9.503 -18.893 1.00 50.53 85 CYS A CA 1
ATOM 689 C C . CYS A 1 85 ? 14.147 10.295 -17.669 1.00 50.53 85 CYS A C 1
ATOM 691 O O . CYS A 1 85 ? 14.931 10.875 -16.912 1.00 50.53 85 CYS A O 1
ATOM 693 N N . ARG A 1 86 ? 12.822 10.373 -17.487 1.00 55.91 86 ARG A N 1
ATOM 694 C CA . ARG A 1 86 ? 12.153 11.076 -16.387 1.00 55.91 86 ARG A CA 1
ATOM 695 C C . ARG A 1 86 ? 10.926 10.279 -15.973 1.00 55.91 86 ARG A C 1
ATOM 697 O O . ARG A 1 86 ? 10.075 9.981 -16.804 1.00 55.91 86 ARG A O 1
ATOM 704 N N . SER A 1 87 ? 10.836 9.951 -14.686 1.00 64.12 87 SER A N 1
ATOM 705 C CA . SER A 1 87 ? 9.597 9.411 -14.130 1.00 64.12 87 SER A CA 1
ATOM 706 C C . SER A 1 87 ? 8.545 10.536 -14.063 1.00 64.12 87 SER A C 1
ATOM 708 O O . SER A 1 87 ? 8.873 11.646 -13.634 1.00 64.12 87 SER A O 1
ATOM 710 N N . PRO A 1 88 ? 7.290 10.280 -14.468 1.00 70.31 88 PRO A N 1
ATOM 711 C CA . PRO A 1 88 ? 6.153 11.182 -14.352 1.00 70.31 88 PRO A CA 1
ATOM 712 C C . PRO A 1 88 ? 5.600 11.148 -12.924 1.00 70.31 88 PRO A C 1
ATOM 714 O O . PRO A 1 88 ? 4.516 11.657 -12.656 1.00 70.31 88 PRO A O 1
ATOM 717 N N . ILE A 1 89 ? 6.335 10.526 -12.004 1.00 77.25 89 ILE A N 1
ATOM 718 C CA . ILE A 1 89 ? 6.103 10.503 -10.577 1.00 77.25 89 ILE A CA 1
ATOM 719 C C . ILE A 1 89 ? 7.352 11.069 -9.906 1.00 77.25 89 ILE A C 1
ATOM 721 O O . ILE A 1 89 ? 8.476 10.634 -10.157 1.00 77.25 89 ILE A O 1
ATOM 725 N N . SER A 1 90 ? 7.151 12.059 -9.044 1.00 81.25 90 SER A N 1
ATOM 726 C CA . SER A 1 90 ? 8.212 12.643 -8.231 1.00 81.25 90 SER A CA 1
ATOM 727 C C . SER A 1 90 ? 7.914 12.466 -6.749 1.00 81.25 90 SER A C 1
ATOM 729 O O . SER A 1 90 ? 6.750 12.403 -6.344 1.00 81.25 90 SER A O 1
ATOM 731 N N . GLU A 1 91 ? 8.976 12.486 -5.943 1.00 88.38 91 GLU A N 1
ATOM 732 C CA . GLU A 1 91 ? 8.900 12.399 -4.482 1.00 88.38 91 GLU A CA 1
ATOM 733 C C . GLU A 1 91 ? 8.207 11.111 -3.997 1.00 88.38 91 GLU A C 1
ATOM 735 O O . GLU A 1 91 ? 8.154 10.102 -4.702 1.00 88.38 91 GLU A O 1
ATOM 740 N N . ILE A 1 92 ? 7.722 11.125 -2.756 1.00 92.38 92 ILE A N 1
ATOM 741 C CA . ILE A 1 92 ? 7.068 9.995 -2.096 1.00 92.38 92 ILE A CA 1
ATOM 742 C C . ILE A 1 92 ? 5.849 10.481 -1.312 1.00 92.38 92 ILE A C 1
ATOM 744 O O . ILE A 1 92 ? 5.798 11.622 -0.863 1.00 92.38 92 ILE A O 1
ATOM 748 N N . ILE A 1 93 ? 4.886 9.592 -1.075 1.00 94.94 93 ILE A N 1
ATOM 749 C CA . ILE A 1 93 ? 3.722 9.854 -0.217 1.00 94.94 93 ILE A CA 1
ATOM 750 C C . ILE A 1 93 ? 4.169 10.106 1.228 1.00 94.94 93 ILE A C 1
ATOM 752 O O . ILE A 1 93 ? 3.599 10.953 1.928 1.00 94.94 93 ILE A O 1
ATOM 756 N N . GLY A 1 94 ? 5.182 9.369 1.690 1.00 94.62 94 GLY A N 1
ATOM 757 C CA . GLY A 1 94 ? 5.734 9.493 3.031 1.00 94.62 94 GLY A CA 1
ATOM 758 C C . GLY A 1 94 ? 4.801 8.965 4.124 1.00 94.62 94 GLY A C 1
ATOM 759 O O . GLY A 1 94 ? 3.999 8.055 3.921 1.00 94.62 94 GLY A O 1
ATOM 760 N N . SER A 1 95 ? 4.930 9.526 5.330 1.00 96.69 95 SER A N 1
ATOM 761 C CA . SER A 1 95 ? 4.232 9.021 6.517 1.00 96.69 95 SER A CA 1
ATOM 762 C C . SER A 1 95 ? 2.708 9.179 6.431 1.00 96.69 95 SER A C 1
ATOM 764 O O . SER A 1 95 ? 2.185 10.268 6.175 1.00 96.69 95 SER A O 1
ATOM 766 N N . LEU A 1 96 ? 2.002 8.085 6.721 1.00 97.88 96 LEU A N 1
ATOM 767 C CA . LEU A 1 96 ? 0.545 7.983 6.844 1.00 97.88 96 LEU A CA 1
ATOM 768 C C . LEU A 1 96 ? 0.113 7.655 8.285 1.00 97.88 96 LEU A C 1
ATOM 770 O O . LEU A 1 96 ? -1.044 7.315 8.527 1.00 97.88 96 LEU A O 1
ATOM 774 N N . ARG A 1 97 ? 1.024 7.771 9.264 1.00 97.19 97 ARG A N 1
ATOM 775 C CA . ARG A 1 97 ? 0.796 7.384 10.670 1.00 97.19 97 ARG A CA 1
ATOM 776 C C . ARG A 1 97 ? -0.395 8.063 11.336 1.00 97.19 97 ARG A C 1
ATOM 778 O O . ARG A 1 97 ? -0.978 7.519 12.271 1.00 97.19 97 ARG A O 1
ATOM 785 N N . GLU A 1 98 ? -0.736 9.261 10.887 1.00 96.56 98 GLU A N 1
ATOM 786 C CA . GLU A 1 98 ? -1.862 10.022 11.418 1.00 96.56 98 GLU A CA 1
ATOM 787 C C . GLU A 1 98 ? -3.229 9.545 10.911 1.00 96.56 98 GLU A C 1
ATOM 789 O O . GLU A 1 98 ? -4.234 9.866 11.542 1.00 96.56 98 GLU A O 1
ATOM 794 N N . LEU A 1 99 ? -3.286 8.731 9.848 1.00 97.81 99 LEU A N 1
ATOM 795 C CA . LEU A 1 99 ? -4.525 8.154 9.319 1.00 97.81 99 LEU A CA 1
ATOM 796 C C . LEU A 1 99 ? -4.974 6.955 10.162 1.00 97.81 99 LEU A C 1
ATOM 798 O O . LEU A 1 99 ? -4.906 5.804 9.745 1.00 97.81 99 LEU A O 1
ATOM 802 N N . LYS A 1 100 ? -5.449 7.231 11.377 1.00 97.06 100 LYS A N 1
ATOM 803 C CA . LYS A 1 100 ? -5.801 6.215 12.390 1.00 97.06 100 LYS A CA 1
ATOM 804 C C . LYS A 1 100 ? -6.964 5.296 12.004 1.00 97.06 100 LYS A C 1
ATOM 806 O O . LYS A 1 100 ? -7.163 4.271 12.652 1.00 97.06 100 LYS A O 1
ATOM 811 N N . SER A 1 101 ? -7.756 5.681 11.007 1.00 98.06 101 SER A N 1
ATOM 812 C CA . SER A 1 101 ? -8.859 4.868 10.482 1.00 98.06 101 SER A CA 1
ATOM 813 C C . SER A 1 101 ? -8.390 3.873 9.421 1.00 98.06 101 SER A C 1
ATOM 815 O O . SER A 1 101 ? -9.100 2.905 9.153 1.00 98.06 101 SER A O 1
ATOM 817 N N . LEU A 1 102 ? -7.201 4.088 8.845 1.00 98.62 102 LEU A N 1
ATOM 818 C CA . LEU A 1 102 ? -6.686 3.328 7.716 1.00 98.62 102 LEU A CA 1
ATOM 819 C C . LEU A 1 102 ? -6.340 1.902 8.148 1.00 98.62 102 LEU A C 1
ATOM 821 O O . LEU A 1 102 ? -5.480 1.689 9.007 1.00 98.62 102 LEU A O 1
ATOM 825 N N . ARG A 1 103 ? -7.014 0.931 7.530 1.00 98.56 103 ARG A N 1
ATOM 826 C CA . ARG A 1 103 ? -6.865 -0.508 7.783 1.00 98.56 103 ARG A CA 1
ATOM 827 C C . ARG A 1 103 ? -6.295 -1.245 6.578 1.00 98.56 103 ARG A C 1
ATOM 829 O O . ARG A 1 103 ? -5.566 -2.220 6.753 1.00 98.56 103 ARG A O 1
ATOM 836 N N . HIS A 1 104 ? -6.578 -0.763 5.373 1.00 98.69 104 HIS A N 1
ATOM 837 C CA . HIS A 1 104 ? -6.215 -1.425 4.128 1.00 98.69 104 HIS A CA 1
ATOM 838 C C . HIS A 1 104 ? -5.467 -0.458 3.214 1.00 98.69 104 HIS A C 1
ATOM 840 O O . HIS A 1 104 ? -6.002 0.575 2.815 1.00 98.69 104 HIS A O 1
ATOM 846 N N . LEU A 1 105 ? -4.223 -0.790 2.878 1.00 98.50 105 LEU A N 1
ATOM 847 C CA . LEU A 1 105 ? -3.382 0.046 2.029 1.00 98.50 105 LEU A CA 1
ATOM 848 C C . LEU A 1 105 ? -2.856 -0.759 0.851 1.00 98.50 105 LEU A C 1
ATOM 850 O O . LEU A 1 105 ? -2.271 -1.820 1.060 1.00 98.50 105 LEU A O 1
ATOM 854 N N . LYS A 1 106 ? -3.042 -0.253 -0.369 1.00 97.19 106 LYS A N 1
ATOM 855 C CA . LYS A 1 106 ? -2.488 -0.825 -1.596 1.00 97.19 106 LYS A CA 1
ATOM 856 C C . LYS A 1 106 ? -1.738 0.247 -2.377 1.00 97.19 106 LYS A C 1
ATOM 858 O O . LYS A 1 106 ? -2.357 1.219 -2.786 1.00 97.19 106 LYS A O 1
ATOM 863 N N . LEU A 1 107 ? -0.427 0.101 -2.542 1.00 93.62 107 LEU A N 1
ATOM 864 C CA . LEU A 1 107 ? 0.446 0.996 -3.323 1.00 93.62 107 LEU A CA 1
ATOM 865 C C . LEU A 1 107 ? 1.846 0.400 -3.462 1.00 93.62 107 LEU A C 1
ATOM 867 O O . LEU A 1 107 ? 2.173 -0.543 -2.750 1.00 93.62 107 LEU A O 1
ATOM 871 N N . SER A 1 108 ? 2.670 0.908 -4.377 1.00 89.75 108 SER A N 1
ATOM 872 C CA . SER A 1 108 ? 4.054 0.436 -4.521 1.00 89.75 108 SER A CA 1
ATOM 873 C C . SER A 1 108 ? 4.936 0.920 -3.365 1.00 89.75 108 SER A C 1
ATOM 875 O O . SER A 1 108 ? 4.705 1.986 -2.788 1.00 89.75 108 SER A O 1
ATOM 877 N N . LYS A 1 109 ? 5.980 0.160 -3.016 1.00 90.50 109 LYS A N 1
ATOM 878 C CA . LYS A 1 109 ? 6.902 0.570 -1.943 1.00 90.50 109 LYS A CA 1
ATOM 879 C C . LYS A 1 109 ? 7.656 1.852 -2.319 1.00 90.50 109 LYS A C 1
ATOM 881 O O . LYS A 1 109 ? 7.859 2.689 -1.439 1.00 90.50 109 LYS A O 1
ATOM 886 N N . GLU A 1 110 ? 7.973 2.068 -3.598 1.00 87.75 110 GLU A N 1
ATOM 887 C CA . GLU A 1 110 ? 8.595 3.312 -4.081 1.00 87.75 110 GLU A CA 1
ATOM 888 C C . GLU A 1 110 ? 7.699 4.513 -3.823 1.00 87.75 110 GLU A C 1
ATOM 890 O O . GLU A 1 110 ? 8.173 5.522 -3.313 1.00 87.75 110 GLU A O 1
ATOM 895 N N . ALA A 1 111 ? 6.398 4.398 -4.105 1.00 89.69 111 ALA A N 1
ATOM 896 C CA . ALA A 1 111 ? 5.472 5.493 -3.862 1.00 89.69 111 ALA A CA 1
ATOM 897 C C . ALA A 1 111 ? 5.375 5.842 -2.370 1.00 89.69 111 ALA A C 1
ATOM 899 O O . ALA A 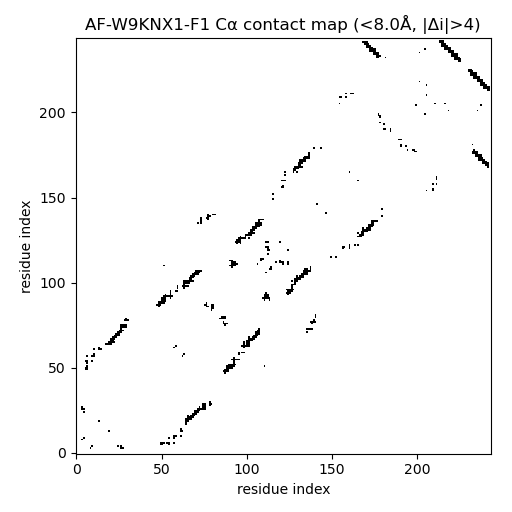1 111 ? 5.131 6.997 -2.033 1.00 89.69 111 ALA A O 1
ATOM 900 N N . LEU A 1 112 ? 5.560 4.873 -1.464 1.00 93.19 112 LEU A N 1
ATOM 901 C CA . LEU A 1 112 ? 5.453 5.117 -0.025 1.00 93.19 112 LEU A CA 1
ATOM 902 C C . LEU A 1 112 ? 6.721 5.711 0.582 1.00 93.19 112 LEU A C 1
ATOM 904 O O . LEU A 1 112 ? 6.663 6.736 1.260 1.00 93.19 112 LEU A O 1
ATOM 908 N N . ILE A 1 113 ? 7.840 5.011 0.393 1.00 92.00 113 ILE A N 1
ATOM 909 C CA . ILE A 1 113 ? 9.104 5.283 1.081 1.00 92.00 113 ILE A CA 1
ATOM 910 C C . ILE A 1 113 ? 10.238 5.620 0.119 1.00 92.00 113 ILE A C 1
ATOM 912 O O . ILE A 1 113 ? 11.267 6.077 0.589 1.00 92.00 113 ILE A O 1
ATOM 916 N N . GLY A 1 114 ? 10.075 5.460 -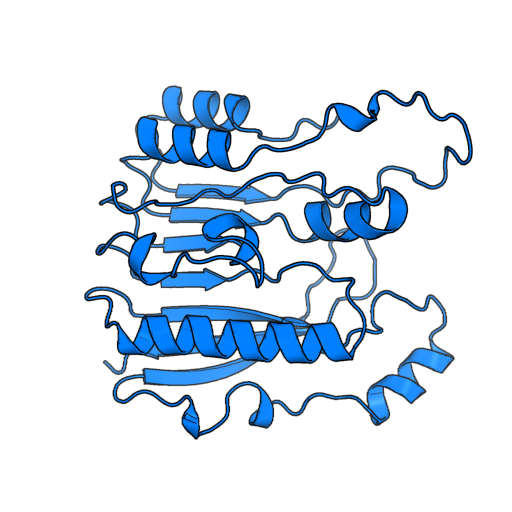1.193 1.00 87.38 114 GLY A N 1
ATOM 917 C CA . GLY A 1 114 ? 11.106 5.745 -2.197 1.00 87.38 114 GLY A CA 1
ATOM 918 C C . GLY A 1 114 ? 11.876 4.508 -2.656 1.00 87.38 114 GLY A C 1
ATOM 919 O O . GLY A 1 114 ? 11.568 3.379 -2.268 1.00 87.38 114 GLY A O 1
ATOM 920 N N . GLY A 1 115 ? 12.871 4.726 -3.520 1.00 81.69 115 GLY A N 1
ATOM 921 C CA . GLY A 1 115 ? 13.716 3.676 -4.105 1.00 81.69 115 GLY A CA 1
ATOM 922 C C . GLY A 1 115 ? 14.690 3.024 -3.115 1.00 81.69 115 GLY A C 1
ATOM 923 O O . GLY A 1 115 ? 14.508 3.086 -1.895 1.00 81.69 115 GLY A O 1
ATOM 924 N N . SER A 1 116 ? 15.723 2.366 -3.634 1.00 74.06 116 SER A N 1
ATOM 925 C CA . SER A 1 116 ? 16.752 1.666 -2.850 1.00 74.06 116 SER A CA 1
ATOM 926 C C . SER A 1 116 ? 17.598 2.579 -1.956 1.00 74.06 116 SER A C 1
ATOM 928 O O . SER A 1 116 ? 18.079 2.137 -0.917 1.00 74.06 116 SER A O 1
ATOM 930 N N . GLU A 1 117 ? 17.729 3.865 -2.292 1.00 76.12 117 GLU A N 1
ATOM 931 C CA . GLU A 1 117 ? 18.487 4.842 -1.492 1.00 76.12 117 GLU A CA 1
ATOM 932 C C . GLU A 1 117 ? 17.714 5.408 -0.286 1.00 76.12 117 GLU A C 1
ATOM 934 O O . GLU A 1 117 ? 18.248 6.216 0.479 1.00 76.12 117 GLU A O 1
ATOM 939 N N . SER A 1 118 ? 16.450 5.018 -0.098 1.00 79.62 118 SER A N 1
ATOM 940 C CA . SER A 1 118 ? 15.638 5.570 0.983 1.00 79.62 118 SER A CA 1
ATOM 941 C C . SER A 1 118 ? 16.106 5.129 2.369 1.00 79.62 118 SER A C 1
ATOM 943 O O . SER A 1 118 ? 16.436 3.970 2.612 1.00 79.62 118 SER A O 1
ATOM 945 N N . LEU A 1 119 ? 16.059 6.069 3.314 1.00 83.50 119 LEU A N 1
ATOM 946 C CA . LEU A 1 119 ? 16.316 5.820 4.733 1.00 83.50 119 LEU A CA 1
ATOM 947 C C . LEU A 1 119 ? 15.040 5.503 5.530 1.00 83.50 119 LEU A C 1
ATOM 949 O O . LEU A 1 119 ? 15.130 5.189 6.718 1.00 83.50 119 LEU A O 1
ATOM 953 N N . LEU A 1 120 ? 13.862 5.621 4.911 1.00 89.06 120 LEU A N 1
ATOM 954 C CA . LEU A 1 120 ? 12.580 5.372 5.567 1.00 89.06 120 LEU A CA 1
ATOM 955 C C . LEU A 1 120 ? 12.258 3.879 5.586 1.00 89.06 120 LEU A C 1
ATOM 957 O O . LEU A 1 120 ? 12.418 3.192 4.581 1.00 89.06 120 LEU A O 1
ATOM 961 N N . ARG A 1 121 ? 11.725 3.397 6.711 1.00 92.19 121 ARG A N 1
ATOM 962 C CA . ARG A 1 121 ? 11.201 2.032 6.835 1.00 92.19 121 ARG A CA 1
ATOM 963 C C . ARG A 1 121 ? 9.688 2.032 6.731 1.00 92.19 121 ARG A C 1
ATOM 965 O O . ARG A 1 121 ? 9.027 2.988 7.136 1.00 92.19 121 ARG A O 1
ATOM 972 N N . LEU A 1 122 ? 9.121 0.918 6.274 1.00 95.12 122 LEU A N 1
ATOM 973 C CA . LEU A 1 122 ? 7.666 0.738 6.223 1.00 95.12 122 LEU A CA 1
ATOM 974 C C . LEU A 1 122 ? 7.008 0.937 7.604 1.00 95.12 122 LEU A C 1
ATOM 976 O O . LEU A 1 122 ? 5.960 1.571 7.710 1.00 95.12 122 LEU A O 1
ATOM 980 N N . SER A 1 123 ? 7.644 0.463 8.676 1.00 94.88 123 SER A N 1
ATOM 981 C CA . SER A 1 123 ? 7.166 0.620 10.057 1.00 94.88 123 SER A CA 1
ATOM 982 C C . SER A 1 123 ? 7.145 2.079 10.539 1.00 94.88 123 SER A C 1
ATOM 984 O O . SER A 1 123 ? 6.326 2.431 11.388 1.00 94.88 123 SER A O 1
ATOM 986 N N . ASP A 1 124 ? 7.979 2.955 9.968 1.00 94.62 124 ASP A N 1
ATOM 987 C CA . ASP A 1 124 ? 8.047 4.377 10.331 1.00 94.62 124 ASP A CA 1
ATOM 988 C C . ASP A 1 124 ? 6.940 5.217 9.676 1.00 94.62 124 ASP A C 1
ATOM 990 O O . ASP A 1 124 ? 6.639 6.331 10.123 1.00 94.62 124 ASP A O 1
ATOM 994 N N . VAL A 1 125 ? 6.328 4.704 8.608 1.00 96.69 125 VAL A N 1
ATOM 995 C CA . VAL A 1 125 ? 5.356 5.442 7.789 1.00 96.69 125 VAL A CA 1
ATOM 996 C C . VAL A 1 125 ? 3.938 4.891 7.891 1.00 96.69 125 VAL A C 1
ATOM 998 O O . VAL A 1 125 ? 2.989 5.650 7.701 1.00 96.69 125 VAL A O 1
ATOM 1001 N N . LEU A 1 126 ? 3.767 3.611 8.220 1.00 98.00 126 LEU A N 1
ATOM 1002 C CA . LEU A 1 126 ? 2.452 2.982 8.326 1.00 98.00 126 LEU A CA 1
ATOM 1003 C C . LEU A 1 126 ? 1.761 3.314 9.661 1.00 98.00 126 LEU A C 1
ATOM 1005 O O . LEU A 1 126 ? 2.409 3.316 10.709 1.00 98.00 126 LEU A O 1
ATOM 1009 N N . PRO A 1 127 ? 0.438 3.558 9.670 1.00 97.44 127 PRO A N 1
ATOM 1010 C CA . PRO A 1 127 ? -0.308 3.723 10.912 1.00 97.44 127 PRO A CA 1
ATOM 1011 C C . PRO A 1 127 ? -0.440 2.396 11.669 1.00 97.44 127 PRO A C 1
ATOM 1013 O O . PRO A 1 127 ? -0.575 1.331 11.071 1.00 97.44 127 PRO A O 1
ATOM 1016 N N . GLU A 1 128 ? -0.478 2.454 13.003 1.00 97.00 128 GLU A N 1
ATOM 1017 C CA . GLU A 1 128 ? -0.632 1.263 13.861 1.00 97.00 128 GLU A CA 1
ATOM 1018 C C . GLU A 1 128 ? -1.948 0.505 13.618 1.00 97.00 128 GLU A C 1
ATOM 1020 O O . GLU A 1 128 ? -2.045 -0.677 13.947 1.00 97.00 128 GLU A O 1
ATOM 1025 N N . SER A 1 129 ? -2.959 1.173 13.054 1.00 98.12 129 SER A N 1
ATOM 1026 C CA . SER A 1 129 ? -4.263 0.608 12.691 1.00 98.12 129 SER A CA 1
ATOM 1027 C C . SER A 1 129 ? -4.227 -0.311 11.471 1.00 98.12 129 SER A C 1
ATOM 1029 O O . SER A 1 129 ? -5.228 -0.970 11.205 1.00 98.12 129 SER A O 1
ATOM 1031 N N . ILE A 1 130 ? -3.118 -0.350 10.724 1.00 98.38 130 ILE A N 1
ATOM 1032 C CA . ILE A 1 130 ? -3.046 -1.107 9.477 1.00 98.38 130 ILE A CA 1
ATOM 1033 C C . ILE A 1 130 ? -3.248 -2.607 9.731 1.00 98.38 130 ILE A C 1
ATOM 1035 O O . ILE A 1 130 ? -2.605 -3.206 10.593 1.00 98.38 130 ILE A O 1
ATOM 1039 N N . GLU A 1 131 ? -4.144 -3.215 8.960 1.00 98.50 131 GLU A N 1
ATOM 1040 C CA . GLU A 1 131 ? -4.473 -4.639 9.029 1.00 98.50 131 GLU A CA 1
ATOM 1041 C C . GLU A 1 131 ? -3.940 -5.392 7.810 1.00 98.50 131 GLU A C 1
ATOM 1043 O O . GLU A 1 131 ? -3.432 -6.508 7.949 1.00 98.50 131 GLU A O 1
ATOM 1048 N N . THR A 1 132 ? -4.017 -4.774 6.627 1.00 98.56 132 THR A N 1
ATOM 1049 C CA . THR A 1 132 ? -3.546 -5.365 5.370 1.00 98.56 132 THR A CA 1
ATOM 1050 C C . THR A 1 132 ? -2.711 -4.374 4.565 1.00 98.56 132 THR A C 1
ATOM 1052 O O . THR A 1 132 ? -3.174 -3.265 4.281 1.00 98.56 132 THR A O 1
ATOM 1055 N N . LEU A 1 133 ? -1.528 -4.803 4.131 1.00 98.25 133 LEU A N 1
ATOM 1056 C CA . LEU A 1 133 ? -0.659 -4.057 3.223 1.00 98.25 133 LEU A CA 1
ATOM 1057 C C . LEU A 1 133 ? -0.526 -4.808 1.895 1.00 98.25 133 LEU A C 1
ATOM 1059 O O . LEU A 1 133 ? -0.137 -5.969 1.879 1.00 98.25 133 LEU A O 1
ATOM 1063 N N . TYR A 1 134 ? -0.819 -4.152 0.780 1.00 96.12 134 TYR A N 1
ATOM 1064 C CA . TYR A 1 134 ? -0.636 -4.688 -0.563 1.00 96.12 134 TYR A CA 1
ATOM 1065 C C . TYR A 1 134 ? 0.398 -3.844 -1.303 1.00 96.12 134 TYR A C 1
ATOM 1067 O O . TYR A 1 134 ? 0.161 -2.676 -1.603 1.00 96.12 134 TYR A O 1
ATOM 1075 N N . LEU A 1 135 ? 1.545 -4.433 -1.609 1.00 93.38 135 LEU A N 1
ATOM 1076 C CA . LEU A 1 135 ? 2.592 -3.794 -2.384 1.00 93.38 135 LEU A CA 1
ATOM 1077 C C . LEU A 1 135 ? 2.391 -4.134 -3.859 1.00 93.38 135 LEU A C 1
ATOM 1079 O O . LEU A 1 135 ? 2.695 -5.250 -4.290 1.00 93.38 135 LEU A O 1
ATOM 1083 N N . HIS A 1 136 ? 1.840 -3.173 -4.609 1.00 87.69 136 HIS A N 1
ATOM 1084 C CA . HIS A 1 136 ? 1.806 -3.252 -6.073 1.00 87.69 136 HIS A CA 1
ATOM 1085 C C . HIS A 1 136 ? 3.232 -3.329 -6.601 1.00 87.69 136 HIS A C 1
ATOM 1087 O O . HIS A 1 136 ? 4.166 -2.840 -5.957 1.00 87.69 136 HIS A O 1
ATOM 1093 N N . CYS A 1 137 ? 3.399 -3.937 -7.770 1.00 78.12 137 CYS A N 1
ATOM 1094 C CA . CYS A 1 137 ? 4.718 -4.002 -8.369 1.00 78.12 137 CYS A CA 1
ATOM 1095 C C . CYS A 1 137 ? 5.248 -2.593 -8.681 1.00 78.12 137 CYS A C 1
ATOM 1097 O O . CYS A 1 137 ? 4.476 -1.693 -9.028 1.00 78.12 137 CYS A O 1
ATOM 1099 N N . GLY A 1 138 ? 6.560 -2.425 -8.530 1.00 65.56 138 GLY A N 1
ATOM 1100 C CA . GLY A 1 138 ? 7.280 -1.223 -8.936 1.00 65.56 138 GLY A CA 1
ATOM 1101 C C . GLY A 1 138 ? 7.542 -1.202 -10.443 1.00 65.56 138 GLY A C 1
ATOM 1102 O O . GLY A 1 138 ? 6.838 -1.848 -11.216 1.00 65.56 138 GLY A O 1
ATOM 1103 N N . LYS A 1 139 ? 8.561 -0.454 -10.859 1.00 65.62 139 LYS A N 1
ATOM 1104 C CA . LYS A 1 139 ? 8.936 -0.278 -12.268 1.00 65.62 139 LYS A CA 1
ATOM 1105 C C . LYS A 1 139 ? 9.311 -1.602 -12.947 1.00 65.62 139 LYS A C 1
ATOM 1107 O O . LYS A 1 139 ? 9.824 -2.520 -12.314 1.00 65.62 139 LYS A O 1
ATOM 1112 N N . VAL A 1 140 ? 9.054 -1.6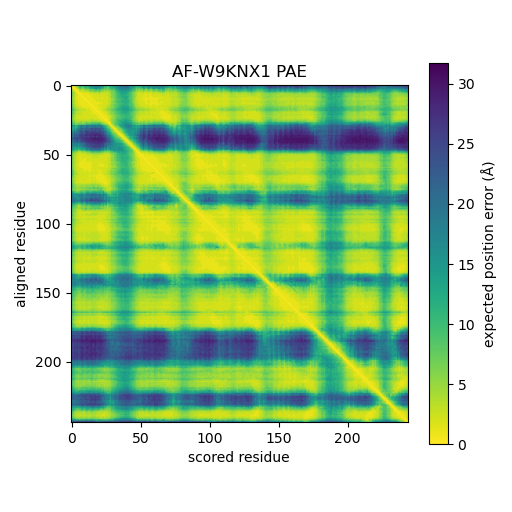71 -14.253 1.00 56.22 140 VAL A N 1
ATOM 1113 C CA . VAL A 1 140 ? 9.288 -2.857 -15.101 1.00 56.22 140 VAL A CA 1
ATOM 1114 C C . VAL A 1 140 ? 10.667 -2.878 -15.750 1.00 56.22 140 VAL A C 1
ATOM 1116 O O . VAL A 1 140 ? 11.041 -3.932 -16.237 1.00 56.22 140 VAL A O 1
ATOM 1119 N N . TYR A 1 141 ? 11.411 -1.762 -15.760 1.00 55.19 141 TYR A N 1
ATOM 1120 C CA . TYR A 1 141 ? 12.554 -1.576 -16.662 1.00 55.19 141 TYR A CA 1
ATOM 1121 C C . TYR A 1 141 ? 13.866 -1.126 -15.953 1.00 55.19 141 TYR A C 1
ATOM 1123 O O . TYR A 1 141 ? 14.234 0.041 -15.961 1.00 55.19 141 TYR A O 1
ATOM 1131 N N . GLU A 1 142 ? 14.589 -2.063 -15.335 1.00 53.34 142 GLU A N 1
ATOM 1132 C CA . GLU A 1 142 ? 15.965 -2.037 -14.833 1.00 53.34 142 GLU A CA 1
ATOM 1133 C C . GLU A 1 142 ? 16.719 -3.355 -15.168 1.00 53.34 142 GLU A C 1
ATOM 1135 O O . GLU A 1 142 ? 16.204 -4.431 -14.928 1.00 53.34 142 GLU A O 1
ATOM 1140 N N . LEU A 1 143 ? 17.953 -3.309 -15.684 1.00 54.28 143 LEU A N 1
ATOM 1141 C CA . LEU A 1 143 ? 18.768 -4.492 -16.072 1.00 54.28 143 LEU A CA 1
ATOM 1142 C C . LEU A 1 143 ? 18.676 -5.702 -15.105 1.00 54.28 143 LEU A C 1
ATOM 1144 O O . LEU A 1 143 ? 18.596 -5.497 -13.907 1.00 54.28 143 LEU A O 1
ATOM 1148 N N . GLU A 1 144 ? 18.809 -6.946 -15.584 1.00 58.94 144 GLU A N 1
ATOM 1149 C CA . GLU A 1 144 ? 18.659 -8.199 -14.794 1.00 58.94 144 GLU A CA 1
ATOM 1150 C C . GLU A 1 144 ? 19.246 -8.156 -13.363 1.00 58.94 144 GLU A C 1
ATOM 1152 O O . GLU A 1 144 ? 18.529 -8.410 -12.393 1.00 58.94 144 GLU A O 1
ATOM 1157 N N . ASP A 1 145 ? 20.511 -7.747 -13.213 1.00 60.06 145 ASP A N 1
ATOM 1158 C CA . ASP A 1 145 ? 21.180 -7.626 -11.906 1.00 60.06 145 ASP A CA 1
ATOM 1159 C C . ASP A 1 145 ? 20.458 -6.656 -10.947 1.00 60.06 145 ASP A C 1
ATOM 1161 O O . ASP A 1 145 ? 20.416 -6.870 -9.732 1.00 60.06 145 ASP A O 1
ATOM 1165 N N . TRP A 1 146 ? 19.876 -5.580 -11.483 1.00 61.25 146 TRP A N 1
ATOM 1166 C CA . TRP A 1 146 ? 19.074 -4.619 -10.724 1.00 61.25 146 TRP A CA 1
ATOM 1167 C C . TRP A 1 146 ? 17.762 -5.226 -10.245 1.00 61.25 146 TRP A C 1
ATOM 1169 O O . TRP A 1 146 ? 17.352 -4.982 -9.116 1.00 61.25 146 TRP A O 1
ATOM 1179 N N . VAL A 1 147 ? 17.139 -6.076 -11.054 1.00 67.19 147 VAL A N 1
ATOM 1180 C CA . VAL A 1 147 ? 15.896 -6.769 -10.699 1.00 67.19 147 VAL A CA 1
ATOM 1181 C C . VAL A 1 147 ? 16.110 -7.684 -9.511 1.00 67.19 147 VAL A C 1
ATOM 1183 O O . VAL A 1 147 ? 15.316 -7.675 -8.571 1.00 67.19 147 VAL A O 1
ATOM 1186 N N . GLU A 1 148 ? 17.165 -8.498 -9.547 1.00 71.50 148 GLU A N 1
ATOM 1187 C CA . GLU A 1 148 ? 17.492 -9.399 -8.445 1.00 71.50 148 GLU A CA 1
ATOM 1188 C C . GLU A 1 148 ? 17.847 -8.612 -7.183 1.00 71.50 148 GLU A C 1
ATOM 1190 O O . GLU A 1 148 ? 17.358 -8.925 -6.095 1.00 71.50 148 GLU A O 1
ATOM 1195 N N . PHE A 1 149 ? 18.625 -7.538 -7.331 1.00 73.44 149 PHE A N 1
ATOM 1196 C CA . PHE A 1 149 ? 18.965 -6.643 -6.233 1.00 73.44 149 PHE A CA 1
ATOM 1197 C C . PHE A 1 149 ? 17.724 -5.999 -5.595 1.00 73.44 149 PHE A C 1
ATOM 1199 O O . PHE A 1 149 ? 17.543 -6.085 -4.377 1.00 73.44 149 PHE A O 1
ATOM 1206 N N . GLU A 1 150 ? 16.832 -5.412 -6.393 1.00 73.50 150 GLU A N 1
ATOM 1207 C CA . GLU A 1 150 ? 15.589 -4.804 -5.913 1.00 73.50 150 GLU A CA 1
ATOM 1208 C C . GLU A 1 150 ? 14.653 -5.856 -5.301 1.00 73.50 150 GLU A C 1
ATOM 1210 O O . GLU A 1 150 ? 14.063 -5.609 -4.247 1.00 73.50 150 GLU A O 1
ATOM 1215 N N . ARG A 1 151 ? 14.565 -7.069 -5.873 1.00 79.06 151 ARG A N 1
ATOM 1216 C CA . ARG A 1 151 ? 13.817 -8.190 -5.270 1.00 79.06 151 ARG A CA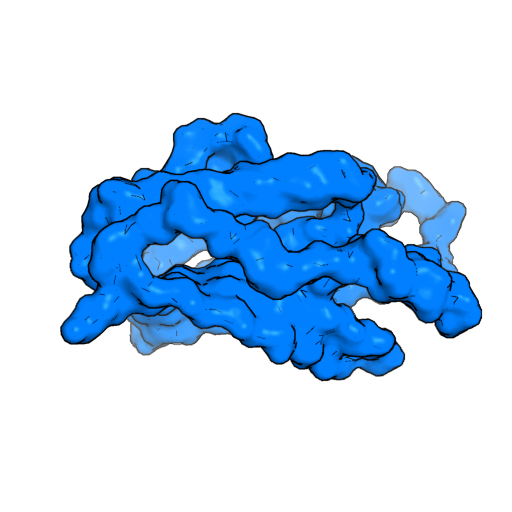 1
ATOM 1217 C C . ARG A 1 151 ? 14.316 -8.489 -3.861 1.00 79.06 151 ARG A C 1
ATOM 1219 O O . ARG A 1 151 ? 13.499 -8.588 -2.942 1.00 79.06 151 ARG A O 1
ATOM 1226 N N . GLU A 1 152 ? 15.626 -8.624 -3.678 1.00 82.25 152 GLU A N 1
ATOM 1227 C CA . GLU A 1 152 ? 16.218 -8.916 -2.372 1.00 82.25 152 GLU A CA 1
ATOM 1228 C C . GLU A 1 152 ? 16.029 -7.764 -1.381 1.00 82.25 152 GLU A C 1
ATOM 1230 O O . GLU A 1 152 ? 15.640 -7.997 -0.232 1.00 82.25 152 GLU A O 1
ATOM 1235 N N . LEU A 1 153 ? 16.200 -6.513 -1.814 1.00 81.69 153 LEU A N 1
ATOM 1236 C CA . LEU A 1 153 ? 15.917 -5.346 -0.976 1.00 81.69 153 LEU A CA 1
ATOM 1237 C C . LEU A 1 153 ? 14.460 -5.315 -0.513 1.00 81.69 153 LEU A C 1
ATOM 1239 O O . LEU A 1 153 ? 14.177 -5.115 0.668 1.00 81.69 153 LEU A O 1
ATOM 1243 N N . TYR A 1 154 ? 13.522 -5.567 -1.418 1.00 84.50 154 TYR A N 1
ATOM 1244 C CA . TYR A 1 154 ? 12.105 -5.628 -1.091 1.00 84.50 154 TYR A CA 1
ATOM 1245 C C . TYR A 1 154 ? 11.773 -6.719 -0.075 1.00 84.50 154 TYR A C 1
ATOM 1247 O O . TYR A 1 154 ? 11.000 -6.484 0.859 1.00 84.50 154 TYR A O 1
ATOM 1255 N N . LYS A 1 155 ? 12.336 -7.920 -0.260 1.00 88.12 155 LYS A N 1
ATOM 1256 C CA . LYS A 1 155 ? 12.185 -9.030 0.684 1.00 88.12 155 LYS A CA 1
ATOM 1257 C C . LYS A 1 155 ? 12.697 -8.621 2.068 1.00 88.12 155 LYS A C 1
ATOM 1259 O O . LYS A 1 155 ? 12.010 -8.846 3.066 1.00 88.12 155 LYS A O 1
ATOM 1264 N N . GLN A 1 156 ? 13.854 -7.960 2.128 1.00 88.69 156 GLN A N 1
ATOM 1265 C CA . GLN A 1 156 ? 14.436 -7.455 3.372 1.00 88.69 156 GLN A CA 1
ATOM 1266 C C . GLN A 1 156 ? 13.568 -6.381 4.037 1.00 88.69 156 GLN A C 1
ATOM 1268 O O . GLN A 1 156 ? 13.380 -6.434 5.249 1.00 88.69 156 GLN A O 1
ATOM 1273 N N . GLU A 1 157 ? 13.014 -5.429 3.286 1.00 89.94 157 GLU A N 1
ATOM 1274 C CA . GLU A 1 157 ? 12.143 -4.383 3.841 1.00 89.94 157 GLU A CA 1
ATOM 1275 C C . GLU A 1 157 ? 10.860 -4.958 4.446 1.00 89.94 157 GLU A C 1
ATOM 1277 O O . GLU A 1 157 ? 10.460 -4.586 5.553 1.00 89.94 157 GLU A O 1
ATOM 1282 N N . VAL A 1 158 ? 10.240 -5.929 3.773 1.00 93.12 158 VAL A N 1
ATOM 1283 C CA . VAL A 1 158 ? 9.068 -6.611 4.327 1.00 93.12 158 VAL A CA 1
ATOM 1284 C C . VAL A 1 158 ? 9.439 -7.494 5.514 1.00 93.12 158 VAL A C 1
ATOM 1286 O O . VAL A 1 158 ? 8.724 -7.489 6.514 1.00 93.12 158 VAL A O 1
ATOM 1289 N N . ASN A 1 159 ? 10.577 -8.190 5.477 1.00 93.81 159 ASN A N 1
ATOM 1290 C CA . ASN A 1 159 ? 11.057 -8.951 6.630 1.00 93.81 159 ASN A CA 1
ATOM 1291 C C . ASN A 1 159 ? 11.316 -8.045 7.851 1.00 93.81 159 ASN A C 1
ATOM 1293 O O . ASN A 1 159 ? 10.872 -8.376 8.950 1.00 93.81 159 ASN A O 1
ATOM 1297 N N . LYS A 1 160 ? 11.931 -6.869 7.667 1.00 93.12 160 LYS A N 1
ATOM 1298 C CA . LYS A 1 160 ? 12.091 -5.861 8.731 1.00 93.12 160 LYS A CA 1
ATOM 1299 C C . LYS A 1 160 ? 10.740 -5.422 9.293 1.00 93.12 160 LYS A C 1
ATOM 1301 O O . LYS A 1 160 ? 10.581 -5.414 10.507 1.00 93.12 160 LYS A O 1
ATOM 1306 N N . LEU A 1 161 ? 9.746 -5.146 8.443 1.00 95.25 161 LEU A N 1
ATOM 1307 C CA . LEU A 1 161 ? 8.391 -4.800 8.893 1.00 95.25 161 LEU A CA 1
ATOM 1308 C C . LEU A 1 161 ? 7.751 -5.912 9.746 1.00 95.25 161 LEU A C 1
ATOM 1310 O O . LEU A 1 161 ? 7.112 -5.624 10.760 1.00 95.25 161 LEU A O 1
ATOM 1314 N N . LEU A 1 162 ? 7.927 -7.179 9.355 1.00 94.88 162 LEU A N 1
ATOM 1315 C CA . LEU A 1 162 ? 7.454 -8.325 10.140 1.00 94.88 162 LEU A CA 1
ATOM 1316 C C . LEU A 1 162 ? 8.143 -8.404 11.511 1.00 94.88 162 LEU A C 1
ATOM 1318 O O . LEU A 1 162 ? 7.481 -8.702 12.507 1.00 94.88 162 LEU A O 1
ATOM 1322 N N . LEU A 1 163 ? 9.454 -8.143 11.564 1.00 93.88 163 LEU A N 1
ATOM 1323 C CA . LEU A 1 163 ? 10.258 -8.168 12.791 1.00 93.88 163 LEU A CA 1
ATOM 1324 C C . LEU A 1 163 ? 9.967 -6.984 13.722 1.00 93.88 163 LEU A C 1
ATOM 1326 O O . LEU A 1 163 ? 9.937 -7.172 14.938 1.00 93.88 163 LEU A O 1
ATOM 1330 N N . ASP A 1 164 ? 9.723 -5.795 13.167 1.00 93.44 164 ASP A N 1
ATOM 1331 C CA . ASP A 1 164 ? 9.357 -4.591 13.923 1.00 93.44 164 ASP A CA 1
ATOM 1332 C C . ASP A 1 164 ? 8.017 -4.768 14.657 1.00 93.44 164 ASP A C 1
ATOM 1334 O O . ASP A 1 164 ? 7.789 -4.155 15.699 1.00 93.44 164 ASP A O 1
ATOM 1338 N N . GLY A 1 165 ? 7.151 -5.657 14.157 1.00 87.00 165 GLY A N 1
ATOM 1339 C CA . GLY A 1 165 ? 5.962 -6.111 14.868 1.00 87.00 165 GLY A CA 1
ATOM 1340 C C . GLY A 1 165 ? 4.855 -5.060 14.915 1.00 87.00 165 GLY A C 1
ATOM 1341 O O . GLY A 1 165 ? 4.575 -4.473 15.959 1.00 87.00 165 GLY A O 1
ATOM 1342 N N . MET A 1 166 ? 4.156 -4.872 13.795 1.00 94.00 166 MET A N 1
ATOM 1343 C CA . MET A 1 166 ? 2.959 -4.025 13.749 1.00 94.00 166 MET A CA 1
ATOM 1344 C C . MET A 1 166 ? 1.784 -4.706 14.478 1.00 94.00 166 MET A C 1
ATOM 1346 O O . MET A 1 166 ? 1.453 -5.857 14.171 1.00 94.00 166 MET A O 1
ATOM 1350 N N . PRO A 1 167 ? 1.110 -4.027 15.424 1.00 93.56 167 PRO A N 1
ATOM 1351 C CA . PRO A 1 167 ? 0.176 -4.677 16.345 1.00 93.56 167 PRO A CA 1
ATOM 1352 C C . PRO A 1 167 ? -1.039 -5.291 15.640 1.00 93.56 167 PRO A C 1
ATOM 1354 O O . PRO A 1 167 ? -1.418 -6.424 15.956 1.00 93.56 167 PRO A O 1
ATOM 1357 N N . ASN A 1 168 ? -1.613 -4.570 14.673 1.00 96.81 168 ASN A N 1
ATOM 1358 C CA . ASN A 1 168 ? -2.840 -4.959 13.974 1.00 96.81 168 ASN A CA 1
ATOM 1359 C C . ASN A 1 168 ? -2.601 -5.608 12.611 1.00 96.81 168 ASN A C 1
ATOM 1361 O O . ASN A 1 168 ? -3.552 -6.145 12.045 1.00 96.81 168 ASN A O 1
ATOM 1365 N N . LEU A 1 169 ? -1.362 -5.603 12.110 1.00 97.75 169 LEU A N 1
ATOM 1366 C CA . LEU A 1 169 ? -1.045 -6.146 10.796 1.00 97.75 169 LEU A CA 1
ATOM 1367 C C . LEU A 1 169 ? -1.259 -7.663 10.801 1.00 97.75 169 LEU A C 1
ATOM 1369 O O . LEU A 1 169 ? -0.752 -8.388 11.665 1.00 97.75 169 LEU A O 1
ATOM 1373 N N . ARG A 1 170 ? -2.053 -8.127 9.838 1.00 97.25 170 ARG A N 1
ATOM 1374 C CA . ARG A 1 170 ? -2.464 -9.528 9.677 1.00 97.25 170 ARG A CA 1
ATOM 1375 C C . ARG A 1 170 ? -2.072 -10.091 8.328 1.00 97.25 170 ARG A C 1
ATOM 1377 O O . ARG A 1 170 ? -1.925 -11.303 8.217 1.00 97.25 170 ARG A O 1
ATOM 1384 N N . GLU A 1 171 ? -1.929 -9.236 7.322 1.00 98.12 171 GLU A N 1
ATOM 1385 C CA . GLU A 1 171 ? -1.635 -9.674 5.967 1.00 98.12 171 GLU A CA 1
ATOM 1386 C C . GLU A 1 171 ? -0.729 -8.683 5.235 1.00 98.12 171 GLU A C 1
ATOM 1388 O O . GLU A 1 171 ? -0.963 -7.473 5.263 1.00 98.12 171 GLU A O 1
ATOM 1393 N N . ILE A 1 172 ? 0.283 -9.207 4.546 1.00 97.06 172 ILE A N 1
ATOM 1394 C CA . ILE A 1 172 ? 1.066 -8.471 3.556 1.00 97.06 172 ILE A CA 1
ATOM 1395 C C . ILE A 1 172 ? 0.979 -9.236 2.239 1.00 97.06 172 ILE A C 1
ATOM 1397 O O . ILE A 1 172 ? 1.242 -10.434 2.204 1.00 97.06 172 ILE A O 1
ATOM 1401 N N . ARG A 1 173 ? 0.630 -8.557 1.151 1.00 94.69 173 ARG A N 1
ATOM 1402 C CA . ARG A 1 173 ? 0.688 -9.100 -0.208 1.00 94.69 173 ARG A CA 1
ATOM 1403 C C . ARG A 1 173 ? 1.681 -8.304 -1.026 1.00 94.69 173 ARG A C 1
ATOM 1405 O O . ARG A 1 173 ? 1.745 -7.088 -0.884 1.00 94.69 173 ARG A O 1
ATOM 1412 N N . MET A 1 174 ? 2.434 -8.970 -1.886 1.00 90.62 174 MET A N 1
ATOM 1413 C CA . MET A 1 174 ? 3.400 -8.325 -2.770 1.00 90.62 174 MET A CA 1
ATOM 1414 C C . MET A 1 174 ? 3.288 -8.899 -4.171 1.00 90.62 174 MET A C 1
ATOM 1416 O O . MET A 1 174 ? 3.281 -10.119 -4.334 1.00 90.62 174 MET A O 1
ATOM 1420 N N . GLU A 1 175 ? 3.230 -8.026 -5.170 1.00 85.50 175 GLU A N 1
ATOM 1421 C CA . GLU A 1 175 ? 3.292 -8.412 -6.578 1.00 85.50 175 GLU A CA 1
ATOM 1422 C C . GLU A 1 175 ? 4.747 -8.471 -7.074 1.00 85.50 175 GLU A C 1
ATOM 1424 O O . GLU A 1 175 ? 5.562 -7.578 -6.815 1.00 85.50 175 GLU A O 1
ATOM 1429 N N . ARG A 1 176 ? 5.064 -9.521 -7.835 1.00 77.62 176 ARG A N 1
ATOM 1430 C CA . ARG A 1 176 ? 6.355 -9.746 -8.499 1.00 77.62 176 ARG A CA 1
ATOM 1431 C C . ARG A 1 176 ? 6.118 -10.212 -9.921 1.00 77.62 176 ARG A C 1
ATOM 1433 O O . ARG A 1 176 ? 5.336 -11.131 -10.098 1.00 77.62 176 ARG A O 1
ATOM 1440 N N . TYR A 1 177 ? 6.789 -9.653 -10.920 1.00 70.38 177 TYR A N 1
ATOM 1441 C CA . TYR A 1 177 ? 6.730 -10.231 -12.266 1.00 70.38 177 TYR A CA 1
ATOM 1442 C C . TYR A 1 177 ? 7.547 -11.513 -12.342 1.00 70.38 177 TYR A C 1
ATOM 1444 O O . TYR A 1 177 ? 8.588 -11.628 -11.700 1.00 70.38 177 TYR A O 1
ATOM 1452 N N . VAL A 1 178 ? 7.040 -12.499 -13.077 1.00 61.03 178 VAL A N 1
ATOM 1453 C CA . VAL A 1 178 ? 7.720 -13.791 -13.244 1.00 61.03 178 VAL A CA 1
ATOM 1454 C C . VAL A 1 178 ? 8.873 -13.664 -14.233 1.00 61.03 178 VAL A C 1
ATOM 1456 O O . VAL A 1 178 ? 9.901 -14.298 -14.032 1.00 61.03 178 VAL A O 1
ATOM 1459 N N . ASP A 1 179 ? 8.725 -12.816 -15.249 1.00 56.88 179 ASP A N 1
ATOM 1460 C CA . ASP A 1 179 ? 9.695 -12.684 -16.327 1.00 56.88 179 ASP A CA 1
ATOM 1461 C C . ASP A 1 179 ? 9.930 -11.209 -16.664 1.00 56.88 179 ASP A C 1
ATOM 1463 O O . ASP A 1 179 ? 9.006 -10.396 -16.726 1.00 56.88 179 ASP A O 1
ATOM 1467 N N . TRP A 1 180 ? 11.201 -10.892 -16.858 1.00 50.88 180 TRP A N 1
ATOM 1468 C CA . TRP A 1 180 ? 11.705 -9.596 -17.271 1.00 50.88 180 TRP A CA 1
ATOM 1469 C C . TRP A 1 180 ? 11.565 -9.370 -18.783 1.00 50.88 180 TRP A C 1
ATOM 1471 O O . TRP A 1 180 ? 11.522 -8.241 -19.266 1.00 50.88 180 TRP A O 1
ATOM 1481 N N . HIS A 1 181 ? 11.416 -10.456 -19.540 1.00 51.09 181 HIS A N 1
ATOM 1482 C CA . HIS A 1 181 ? 11.364 -10.458 -20.997 1.00 51.09 181 HIS A CA 1
ATOM 1483 C C . HIS A 1 181 ? 9.949 -10.400 -21.582 1.00 51.09 181 HIS A C 1
ATOM 1485 O O . HIS A 1 181 ? 9.797 -10.301 -22.800 1.00 51.09 181 HIS A O 1
ATOM 1491 N N . GLU A 1 182 ? 8.898 -10.384 -20.754 1.00 48.41 182 GLU A N 1
ATOM 1492 C CA . GLU A 1 182 ? 7.514 -10.250 -21.241 1.00 48.41 182 GLU A CA 1
ATOM 1493 C C . GLU A 1 182 ? 7.219 -8.889 -21.896 1.00 48.41 182 GLU A C 1
ATOM 1495 O O . GLU A 1 182 ? 6.183 -8.736 -22.548 1.00 48.41 182 GLU A O 1
ATOM 1500 N N . PHE A 1 183 ? 8.131 -7.920 -21.779 1.00 47.16 183 PHE A N 1
ATOM 1501 C CA . PHE A 1 183 ? 7.960 -6.580 -22.336 1.00 47.16 183 PHE A CA 1
ATOM 1502 C C . PHE A 1 183 ? 8.812 -6.276 -23.573 1.00 47.16 183 PHE A C 1
ATOM 1504 O O . PHE A 1 183 ? 8.461 -5.352 -24.308 1.00 47.16 183 PHE A O 1
ATOM 1511 N N . ASP A 1 184 ? 9.869 -7.051 -23.839 1.00 43.62 184 ASP A N 1
ATOM 1512 C CA . ASP A 1 184 ? 10.915 -6.642 -24.789 1.00 43.62 184 ASP A CA 1
ATOM 1513 C C . ASP A 1 184 ? 10.797 -7.290 -26.187 1.00 43.62 184 ASP A C 1
ATOM 1515 O O . ASP A 1 184 ? 11.431 -6.841 -27.138 1.00 43.62 184 ASP A O 1
ATOM 1519 N N . TYR A 1 185 ? 9.925 -8.292 -26.385 1.00 43.16 185 TYR A N 1
ATOM 1520 C CA . TYR A 1 185 ? 9.842 -8.987 -27.680 1.00 43.16 185 TYR A CA 1
ATOM 1521 C C . TYR A 1 185 ? 8.414 -9.193 -28.198 1.00 43.16 185 TYR A C 1
ATOM 1523 O O . TYR A 1 185 ? 7.640 -10.021 -27.724 1.00 43.16 185 TYR A O 1
ATOM 1531 N N . CYS A 1 186 ? 8.109 -8.510 -29.305 1.00 37.50 186 CYS A N 1
ATOM 1532 C CA . CYS A 1 186 ? 6.993 -8.819 -30.206 1.00 37.50 186 CYS A CA 1
ATOM 1533 C C . CYS A 1 186 ? 7.226 -10.096 -31.047 1.00 37.50 186 CYS A C 1
ATOM 1535 O O . CYS A 1 186 ? 6.502 -10.301 -32.024 1.00 37.50 186 CYS A O 1
ATOM 1537 N N . ASN A 1 187 ? 8.217 -10.942 -30.722 1.00 42.50 187 ASN A N 1
ATOM 1538 C CA . ASN A 1 187 ? 8.518 -12.157 -31.480 1.00 42.50 187 ASN A CA 1
ATOM 1539 C C . ASN A 1 187 ? 8.269 -13.431 -30.637 1.00 42.50 187 ASN A C 1
ATOM 1541 O O . ASN A 1 187 ? 9.055 -13.740 -29.742 1.00 42.50 187 ASN A O 1
ATOM 1545 N N . PRO A 1 188 ? 7.188 -14.189 -30.904 1.00 50.00 188 PRO A N 1
ATOM 1546 C CA . PRO A 1 188 ? 6.805 -15.369 -30.122 1.00 50.00 188 PRO A CA 1
ATOM 1547 C C . PRO A 1 188 ? 7.855 -16.488 -30.070 1.00 50.00 188 PRO A C 1
ATOM 1549 O O . PRO A 1 188 ? 7.849 -17.270 -29.126 1.00 50.00 188 PRO A O 1
ATOM 1552 N N . GLU A 1 189 ? 8.737 -16.581 -31.069 1.00 49.22 189 GLU A N 1
ATOM 1553 C CA . GLU A 1 189 ? 9.731 -17.661 -31.175 1.00 49.22 189 GLU A CA 1
ATOM 1554 C C . GLU A 1 189 ? 10.944 -17.472 -30.242 1.00 49.22 189 GLU A C 1
ATOM 1556 O O . GLU A 1 189 ? 11.569 -18.457 -29.858 1.00 49.22 189 GLU A O 1
ATOM 1561 N N . GLU A 1 190 ? 11.256 -16.238 -29.829 1.00 45.75 190 GLU A N 1
ATOM 1562 C CA . GLU A 1 190 ? 12.358 -15.943 -28.892 1.00 45.75 190 GLU A CA 1
ATOM 1563 C C . GLU A 1 190 ? 11.902 -16.020 -27.423 1.00 45.75 190 GLU A C 1
ATOM 1565 O O . GLU A 1 190 ? 12.682 -16.397 -26.550 1.00 45.75 190 GLU A O 1
ATOM 1570 N N . LEU A 1 191 ? 10.614 -15.774 -27.152 1.00 47.59 191 LEU A N 1
ATOM 1571 C CA . LEU A 1 191 ? 10.000 -15.887 -25.820 1.00 47.59 191 LEU A CA 1
ATOM 1572 C C . LEU A 1 191 ? 10.094 -17.302 -25.221 1.00 47.59 191 LEU A C 1
ATOM 1574 O O . LEU A 1 191 ? 10.299 -17.443 -24.017 1.00 47.59 191 LEU A O 1
ATOM 1578 N N . ASP A 1 192 ? 9.965 -18.353 -26.035 1.00 45.12 192 ASP A N 1
ATOM 1579 C CA . ASP A 1 192 ? 10.056 -19.742 -25.555 1.00 45.12 192 ASP A CA 1
ATOM 1580 C C . ASP A 1 192 ? 11.493 -20.151 -25.178 1.00 45.12 192 ASP A C 1
ATOM 1582 O O . ASP A 1 192 ? 11.677 -21.002 -24.307 1.00 45.12 192 ASP A O 1
ATOM 1586 N N . TYR A 1 193 ? 12.513 -19.532 -25.785 1.00 42.00 193 TYR A N 1
ATOM 1587 C CA . TYR A 1 193 ? 13.919 -19.787 -25.455 1.00 42.00 193 TYR A CA 1
ATOM 1588 C C . TYR A 1 193 ? 14.260 -19.225 -24.066 1.00 42.00 193 TYR A C 1
ATOM 1590 O O . TYR A 1 193 ? 14.729 -19.963 -23.197 1.00 42.00 193 TYR A O 1
ATOM 1598 N N . PHE A 1 194 ? 13.915 -17.958 -23.811 1.00 42.84 194 PHE A N 1
ATOM 1599 C CA . PHE A 1 194 ? 14.195 -17.290 -22.535 1.00 42.84 194 PHE A CA 1
ATOM 1600 C C . PHE A 1 194 ? 13.350 -17.810 -21.362 1.00 42.84 194 PHE A C 1
ATOM 1602 O O . PHE A 1 194 ? 13.875 -17.991 -20.261 1.00 42.84 194 PHE A O 1
ATOM 1609 N N . ARG A 1 195 ? 12.082 -18.177 -21.602 1.00 47.09 195 ARG A N 1
ATOM 1610 C CA . ARG A 1 195 ? 11.224 -18.820 -20.589 1.00 47.09 195 ARG A CA 1
ATOM 1611 C C . ARG A 1 195 ? 11.795 -20.120 -20.034 1.00 47.09 195 ARG A C 1
ATOM 1613 O O . ARG A 1 195 ? 11.384 -20.539 -18.961 1.00 47.09 195 ARG A O 1
ATOM 1620 N N . SER A 1 196 ? 12.678 -20.804 -20.758 1.00 44.88 196 SER A N 1
ATOM 1621 C CA . SER A 1 196 ? 13.205 -22.099 -20.318 1.00 44.88 196 SER A CA 1
ATOM 1622 C C . SER A 1 196 ? 14.444 -21.997 -19.420 1.00 44.88 196 SER A C 1
ATOM 1624 O O . SER A 1 196 ? 14.699 -22.928 -18.654 1.00 44.88 196 SER A O 1
ATOM 1626 N N . GLU A 1 197 ? 15.174 -20.876 -19.462 1.00 43.16 197 GLU A N 1
ATOM 1627 C CA . GLU A 1 197 ? 16.430 -20.690 -18.715 1.00 43.16 197 GLU A CA 1
ATOM 1628 C C . GLU A 1 197 ? 16.285 -19.793 -17.470 1.00 43.16 197 GLU A C 1
ATOM 1630 O O . GLU A 1 197 ? 17.084 -19.933 -16.546 1.00 43.16 197 GLU A O 1
ATOM 1635 N N . TYR A 1 198 ? 15.243 -18.951 -17.384 1.00 50.62 198 TYR A N 1
ATOM 1636 C CA . TYR A 1 198 ? 15.152 -17.878 -16.374 1.00 50.62 198 TYR A CA 1
ATOM 1637 C C . TYR A 1 198 ? 13.837 -17.843 -15.576 1.00 50.62 198 TYR A C 1
ATOM 1639 O O . TYR A 1 198 ? 13.396 -16.793 -15.112 1.00 50.62 198 TYR A O 1
ATOM 1647 N N . ILE A 1 199 ? 13.190 -18.993 -15.362 1.00 54.03 199 ILE A N 1
ATOM 1648 C CA . ILE A 1 199 ? 12.082 -19.065 -14.396 1.00 54.03 199 ILE A CA 1
ATOM 1649 C C . ILE A 1 199 ? 12.682 -18.976 -12.998 1.00 54.03 199 ILE A C 1
ATOM 1651 O O . ILE A 1 199 ? 13.271 -19.945 -12.516 1.00 54.03 199 ILE A O 1
ATOM 1655 N N . TYR A 1 200 ? 12.494 -17.836 -12.332 1.00 58.59 200 TYR A N 1
ATOM 1656 C CA . TYR A 1 200 ? 12.782 -17.727 -10.907 1.00 58.59 200 TYR A CA 1
ATOM 1657 C C . TYR A 1 200 ? 11.864 -18.716 -10.171 1.00 58.59 200 TYR A C 1
ATOM 1659 O O . TYR A 1 200 ? 10.637 -18.555 -10.204 1.00 58.59 200 TYR A O 1
ATOM 1667 N N . PRO A 1 201 ? 12.405 -19.793 -9.572 1.00 64.25 201 PRO A N 1
ATOM 1668 C CA . PRO A 1 201 ? 11.570 -20.833 -9.006 1.00 64.25 201 PRO A CA 1
ATOM 1669 C C . PRO A 1 201 ? 10.765 -20.248 -7.852 1.00 64.25 201 PRO A C 1
ATOM 1671 O O . PRO A 1 201 ? 11.275 -19.484 -7.029 1.00 64.25 201 PRO A O 1
ATOM 1674 N N . LYS A 1 202 ? 9.492 -20.631 -7.780 1.00 67.50 202 LYS A N 1
ATOM 1675 C CA . LYS A 1 202 ? 8.553 -20.192 -6.744 1.00 67.50 202 LYS A CA 1
ATOM 1676 C C . LYS A 1 202 ? 9.122 -20.387 -5.334 1.00 67.50 202 LYS A C 1
ATOM 1678 O O . LYS A 1 202 ? 8.854 -19.597 -4.438 1.00 67.50 202 LYS A O 1
ATOM 1683 N N . GLU A 1 203 ? 9.921 -21.429 -5.142 1.00 65.69 203 GLU A N 1
ATOM 1684 C CA . GLU A 1 203 ? 10.575 -21.772 -3.882 1.00 65.69 203 GLU A CA 1
ATOM 1685 C C . GLU A 1 203 ? 11.681 -20.780 -3.471 1.00 65.69 203 GLU A C 1
ATOM 1687 O O . GLU A 1 203 ? 12.012 -20.709 -2.290 1.00 65.69 203 GLU A O 1
ATOM 1692 N N . ALA A 1 204 ? 12.236 -19.997 -4.404 1.00 74.50 204 ALA A N 1
ATOM 1693 C CA . ALA A 1 204 ? 13.245 -18.964 -4.137 1.00 74.50 204 ALA A CA 1
ATOM 1694 C C . ALA A 1 204 ? 12.638 -17.573 -3.854 1.00 74.50 204 ALA A C 1
ATOM 1696 O O . ALA A 1 204 ? 13.327 -16.666 -3.377 1.00 74.50 204 ALA A O 1
ATOM 1697 N N . GLU A 1 205 ? 11.343 -17.384 -4.119 1.00 77.88 205 GLU A N 1
ATOM 1698 C CA . GLU A 1 205 ? 10.651 -16.102 -3.917 1.00 77.88 205 GL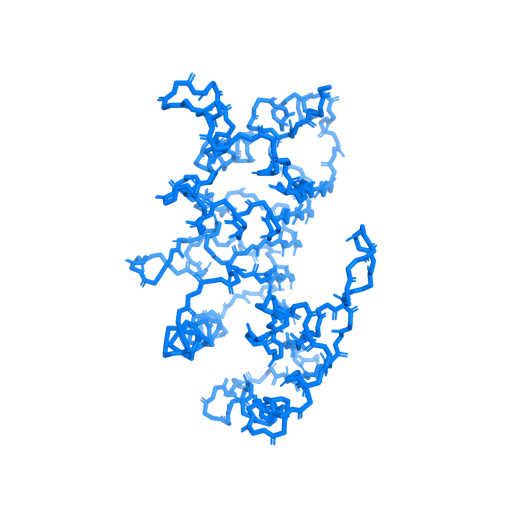U A CA 1
ATOM 1699 C C . GLU A 1 205 ? 10.590 -15.690 -2.438 1.00 77.88 205 GLU A C 1
ATOM 1701 O O . GLU A 1 205 ? 10.571 -14.500 -2.121 1.00 77.88 205 GLU A O 1
ATOM 1706 N N . TRP A 1 206 ? 10.612 -16.653 -1.515 1.00 86.94 206 TRP A N 1
ATOM 1707 C CA . TRP A 1 206 ? 10.712 -16.378 -0.084 1.00 86.94 206 TRP A CA 1
ATOM 1708 C C . TRP A 1 206 ? 11.558 -17.448 0.618 1.00 86.94 206 TRP A C 1
ATOM 1710 O O . TRP A 1 206 ? 11.035 -18.505 0.978 1.00 86.94 206 TRP A O 1
ATOM 1720 N N . PRO A 1 207 ? 12.870 -17.218 0.786 1.00 86.38 207 PRO A N 1
ATOM 1721 C CA . PRO A 1 207 ? 13.758 -18.222 1.348 1.00 86.38 207 PRO A CA 1
ATOM 1722 C C . PRO A 1 207 ? 13.550 -18.398 2.862 1.00 86.38 207 PRO A C 1
ATOM 1724 O O . PRO A 1 207 ? 13.020 -17.526 3.560 1.00 86.38 207 PRO A O 1
ATOM 1727 N N . ALA A 1 208 ? 13.973 -19.554 3.381 1.00 85.56 208 ALA A N 1
ATOM 1728 C CA . ALA A 1 208 ? 13.669 -20.002 4.742 1.00 85.56 208 ALA A CA 1
ATOM 1729 C C . ALA A 1 208 ? 14.184 -19.046 5.835 1.00 85.56 208 ALA A C 1
ATOM 1731 O O . ALA A 1 208 ? 13.558 -18.906 6.884 1.00 85.56 208 ALA A O 1
ATOM 1732 N N . GLU A 1 209 ? 15.300 -18.362 5.592 1.00 87.81 209 GLU A N 1
ATOM 1733 C CA . GLU A 1 209 ? 15.890 -17.358 6.482 1.00 87.81 209 GLU A CA 1
ATOM 1734 C C . GLU A 1 209 ? 15.001 -16.128 6.709 1.00 87.81 209 GLU A C 1
ATOM 1736 O O . GLU A 1 209 ? 15.155 -15.450 7.724 1.00 87.81 209 GLU A O 1
ATOM 1741 N N . LEU A 1 210 ? 14.044 -15.855 5.816 1.00 89.19 210 LEU A N 1
ATOM 1742 C CA . LEU A 1 210 ? 13.092 -14.753 5.960 1.00 89.19 210 LEU A CA 1
ATOM 1743 C C . LEU A 1 210 ? 11.808 -15.158 6.689 1.00 89.19 210 LEU A C 1
ATOM 1745 O O . LEU A 1 210 ? 10.895 -14.340 6.837 1.00 89.19 210 LEU A O 1
ATOM 1749 N N . HIS A 1 211 ? 11.699 -16.409 7.138 1.00 89.31 211 HIS A N 1
ATOM 1750 C CA . HIS A 1 211 ? 10.533 -16.868 7.880 1.00 89.31 211 HIS A CA 1
ATOM 1751 C C . HIS A 1 211 ? 10.500 -16.232 9.270 1.00 89.31 211 HIS A C 1
ATOM 1753 O O . HIS A 1 211 ? 11.448 -16.325 10.050 1.00 89.31 211 HIS A O 1
ATOM 1759 N N . VAL A 1 212 ? 9.362 -15.627 9.607 1.00 91.94 212 VAL A N 1
ATOM 1760 C CA . VAL A 1 212 ? 9.128 -15.016 10.917 1.00 91.94 212 VAL A CA 1
ATOM 1761 C C . VAL A 1 212 ? 8.103 -15.844 11.683 1.00 91.94 212 VAL A C 1
ATOM 1763 O O . VAL A 1 212 ? 7.045 -16.202 11.166 1.00 91.94 212 VAL A O 1
ATOM 1766 N N . ASN A 1 213 ? 8.410 -16.160 12.943 1.00 91.88 213 ASN A N 1
ATOM 1767 C CA . ASN A 1 213 ? 7.502 -16.915 13.806 1.00 91.88 213 ASN A CA 1
ATOM 1768 C C . ASN A 1 213 ? 6.138 -16.220 13.914 1.00 91.88 213 ASN A C 1
ATOM 1770 O O . ASN A 1 213 ? 6.055 -15.019 14.156 1.00 91.88 213 ASN A O 1
ATOM 1774 N N . GLY A 1 214 ? 5.063 -16.999 13.783 1.00 92.12 214 GLY A N 1
ATOM 1775 C CA . GLY A 1 214 ? 3.699 -16.467 13.801 1.00 92.12 214 GLY A CA 1
ATOM 1776 C C . GLY A 1 214 ? 3.190 -15.980 12.443 1.00 92.12 214 GLY A C 1
ATOM 1777 O O . GLY A 1 214 ? 2.059 -15.511 12.390 1.00 92.12 214 GLY A O 1
ATOM 1778 N N . TRP A 1 215 ? 3.967 -16.129 11.368 1.00 95.62 215 TRP A N 1
ATOM 1779 C CA . TRP A 1 215 ? 3.545 -15.841 9.997 1.00 95.62 215 TRP A CA 1
ATOM 1780 C C . TRP A 1 215 ? 3.632 -17.092 9.119 1.00 95.62 215 TRP A C 1
ATOM 1782 O O . TRP A 1 215 ? 4.512 -17.936 9.305 1.00 95.62 215 TRP A O 1
ATOM 1792 N N . ASP A 1 216 ? 2.686 -17.216 8.197 1.00 94.00 216 ASP A N 1
ATOM 1793 C CA . ASP A 1 216 ? 2.673 -18.185 7.107 1.00 94.00 216 ASP A CA 1
ATOM 1794 C C . ASP A 1 216 ? 2.925 -17.471 5.783 1.00 94.00 216 ASP A C 1
ATOM 1796 O O . ASP A 1 216 ? 2.567 -16.303 5.621 1.00 94.00 216 ASP A O 1
ATOM 1800 N N . VAL A 1 217 ? 3.541 -18.190 4.847 1.00 91.69 217 VAL A N 1
ATOM 1801 C CA . VAL A 1 217 ? 3.861 -17.701 3.507 1.00 91.69 217 VAL A CA 1
ATOM 1802 C C . VAL A 1 217 ? 3.133 -18.573 2.499 1.00 91.69 217 VAL A C 1
ATOM 1804 O O . VAL A 1 217 ? 3.308 -19.791 2.490 1.00 91.69 217 VAL A O 1
ATOM 1807 N N . ASP A 1 218 ? 2.333 -17.945 1.652 1.00 91.00 218 ASP A N 1
ATOM 1808 C CA . ASP A 1 218 ? 1.742 -18.554 0.470 1.00 91.00 218 ASP A CA 1
ATOM 1809 C C . ASP A 1 218 ? 2.186 -17.777 -0.765 1.00 91.00 218 ASP A C 1
ATOM 1811 O O . ASP A 1 218 ? 2.330 -16.556 -0.739 1.00 91.00 218 ASP A O 1
ATOM 1815 N N . ILE A 1 219 ? 2.431 -18.486 -1.857 1.00 86.50 219 ILE A N 1
ATOM 1816 C CA . ILE A 1 219 ? 2.893 -17.880 -3.103 1.00 86.50 219 ILE A CA 1
ATOM 1817 C C . ILE A 1 219 ? 1.967 -18.393 -4.190 1.00 86.50 219 ILE A C 1
ATOM 1819 O O . ILE A 1 219 ? 1.781 -19.601 -4.338 1.00 86.50 219 ILE A O 1
ATOM 1823 N N . VAL A 1 220 ? 1.358 -17.493 -4.948 1.00 83.25 220 VAL A N 1
ATOM 1824 C CA . VAL A 1 220 ? 0.392 -17.850 -5.988 1.00 83.25 220 VAL A CA 1
ATOM 1825 C C . VAL A 1 220 ? 0.781 -17.155 -7.275 1.00 83.25 220 VAL A C 1
ATOM 1827 O O . VAL A 1 220 ? 0.962 -15.942 -7.298 1.00 83.25 220 VAL A O 1
ATOM 1830 N N . GLU A 1 221 ? 0.879 -17.920 -8.355 1.00 74.50 221 GLU A N 1
ATOM 1831 C CA . GLU A 1 221 ? 1.014 -17.351 -9.689 1.00 74.50 221 GLU A CA 1
ATOM 1832 C C . GLU A 1 221 ? -0.345 -16.781 -10.122 1.00 74.50 221 GLU A C 1
ATOM 1834 O O . GLU A 1 221 ? -1.376 -17.457 -10.083 1.00 74.50 221 GLU A O 1
ATOM 1839 N N . ALA A 1 222 ? -0.357 -15.515 -10.515 1.00 70.00 222 ALA A N 1
ATOM 1840 C CA . ALA A 1 222 ? -1.518 -14.794 -10.993 1.00 70.00 222 ALA A CA 1
ATOM 1841 C C . ALA A 1 222 ? -1.227 -14.206 -12.376 1.00 70.00 222 ALA A C 1
ATOM 1843 O O . ALA A 1 222 ? -0.156 -13.666 -12.638 1.00 70.00 222 ALA A O 1
ATOM 1844 N N . ARG A 1 223 ? -2.222 -14.265 -13.262 1.00 62.16 223 ARG A N 1
ATOM 1845 C CA . ARG A 1 223 ? -2.141 -13.659 -14.595 1.00 62.16 223 ARG A CA 1
ATOM 1846 C C . ARG A 1 223 ? -2.847 -12.316 -14.605 1.00 62.16 223 ARG A C 1
ATOM 1848 O O . ARG A 1 223 ? -3.994 -12.218 -14.165 1.00 62.16 223 ARG A O 1
ATOM 1855 N N . LEU A 1 224 ? -2.181 -11.296 -15.131 1.00 56.06 224 LEU A N 1
ATOM 1856 C CA . LEU A 1 224 ? -2.774 -9.981 -15.342 1.00 56.06 224 LEU A CA 1
ATOM 1857 C C . LEU A 1 224 ? -3.548 -10.008 -16.672 1.00 56.06 224 LEU A C 1
ATOM 1859 O O . LEU A 1 224 ? -2.961 -9.881 -17.739 1.00 56.06 224 LEU A O 1
ATOM 1863 N N . TYR A 1 225 ? -4.861 -10.252 -16.633 1.00 49.16 225 TYR A N 1
ATOM 1864 C CA . TYR A 1 225 ? -5.688 -10.246 -17.848 1.00 49.16 225 TYR A CA 1
ATOM 1865 C C . TYR A 1 225 ? -6.053 -8.820 -18.293 1.00 49.16 225 TYR A C 1
ATOM 1867 O O . TYR A 1 225 ? -6.465 -7.994 -17.482 1.00 49.16 225 TYR A O 1
ATOM 1875 N N . GLU A 1 226 ? -5.912 -8.594 -19.604 1.00 46.84 226 GLU A N 1
ATOM 1876 C CA . GLU A 1 226 ? -6.447 -7.519 -20.454 1.00 46.84 226 GLU A CA 1
ATOM 1877 C C . GLU A 1 226 ? -6.700 -6.151 -19.801 1.00 46.84 226 GLU A C 1
ATOM 1879 O O . GLU A 1 226 ? -7.834 -5.723 -19.585 1.00 46.84 226 GLU A O 1
ATOM 1884 N N . ILE A 1 227 ? -5.630 -5.370 -19.673 1.00 40.66 227 ILE A N 1
ATOM 1885 C CA . ILE A 1 227 ? -5.732 -3.931 -19.917 1.00 40.66 227 ILE A CA 1
ATOM 1886 C C . ILE A 1 227 ? -5.167 -3.707 -21.328 1.00 40.66 227 ILE A C 1
ATOM 1888 O O . ILE A 1 227 ? -3.970 -3.812 -21.557 1.00 40.66 227 ILE A O 1
ATOM 1892 N N . ARG A 1 228 ? -6.069 -3.467 -22.294 1.00 41.03 228 ARG A N 1
ATOM 1893 C CA . ARG A 1 228 ? -5.791 -3.059 -23.694 1.00 41.03 228 ARG A CA 1
ATOM 1894 C C . ARG A 1 228 ? -5.173 -4.096 -24.665 1.00 41.03 228 ARG A C 1
ATOM 1896 O O . ARG A 1 228 ? -4.542 -3.698 -25.640 1.00 41.03 228 ARG A O 1
ATOM 1903 N N . GLY A 1 229 ? -5.424 -5.399 -24.498 1.00 38.25 229 GLY A N 1
ATOM 1904 C CA . GLY A 1 229 ? -5.171 -6.393 -25.564 1.00 38.25 229 GLY A CA 1
ATOM 1905 C C . GLY A 1 229 ? -3.698 -6.744 -25.829 1.00 38.25 229 GLY A C 1
ATOM 1906 O O . GLY A 1 229 ? -3.362 -7.170 -26.932 1.00 38.25 229 GLY A O 1
ATOM 1907 N N . ARG A 1 230 ? -2.822 -6.569 -24.832 1.00 44.78 230 ARG A N 1
ATOM 1908 C CA . ARG A 1 230 ? -1.442 -7.087 -24.828 1.00 44.78 230 ARG A CA 1
ATOM 1909 C C . ARG A 1 230 ? -1.362 -8.419 -24.063 1.00 44.78 230 ARG A C 1
ATOM 1911 O O . ARG A 1 230 ? -2.234 -8.665 -23.224 1.00 44.78 230 ARG A O 1
ATOM 1918 N N . PRO A 1 231 ? -0.378 -9.293 -24.363 1.00 45.09 231 PRO A N 1
ATOM 1919 C CA . PRO A 1 231 ? -0.202 -10.549 -23.639 1.00 45.09 231 PRO A CA 1
ATOM 1920 C C . PRO A 1 231 ? -0.100 -10.292 -22.133 1.00 45.09 231 PRO A C 1
ATOM 1922 O O . PRO A 1 231 ? 0.551 -9.351 -21.690 1.00 45.09 231 PRO A O 1
ATOM 1925 N N . ALA A 1 232 ? -0.825 -11.109 -21.371 1.00 53.47 232 ALA A N 1
ATOM 1926 C CA . ALA A 1 232 ? -0.911 -11.031 -19.923 1.00 53.47 232 ALA A CA 1
ATOM 1927 C C . ALA A 1 232 ? 0.478 -11.151 -19.295 1.00 53.47 232 ALA A C 1
ATOM 1929 O O . ALA A 1 232 ? 1.154 -12.150 -19.534 1.00 53.47 232 ALA A O 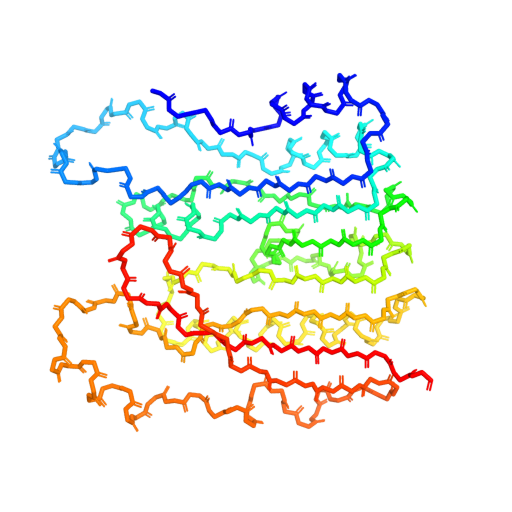1
ATOM 1930 N N . CYS A 1 233 ? 0.863 -10.181 -18.466 1.00 57.66 233 CYS A N 1
ATOM 1931 C CA . CYS A 1 233 ? 2.072 -10.318 -17.673 1.00 57.66 233 CYS A CA 1
ATOM 1932 C C . CYS A 1 233 ? 1.825 -11.351 -16.565 1.00 57.66 233 CYS A C 1
ATOM 1934 O O . CYS A 1 233 ? 0.838 -11.249 -15.816 1.00 57.66 233 CYS A O 1
ATOM 1936 N N . ASN A 1 234 ? 2.688 -12.357 -16.463 1.00 65.00 234 ASN A N 1
ATOM 1937 C CA . ASN A 1 234 ? 2.653 -13.312 -15.366 1.00 65.00 234 ASN A CA 1
ATOM 1938 C C . ASN A 1 234 ? 3.272 -12.665 -14.129 1.00 65.00 234 ASN A C 1
ATOM 1940 O O . ASN A 1 234 ? 4.358 -12.083 -14.178 1.00 65.00 234 ASN A O 1
ATOM 1944 N N . ARG A 1 235 ? 2.581 -12.774 -12.993 1.00 72.56 235 ARG A N 1
ATOM 1945 C CA . ARG A 1 235 ? 3.084 -12.282 -11.714 1.00 72.56 235 ARG A CA 1
ATOM 1946 C C . ARG A 1 235 ? 2.930 -13.311 -10.608 1.00 72.56 235 ARG A C 1
ATOM 1948 O O . ARG A 1 235 ? 1.896 -13.955 -10.490 1.00 72.56 235 ARG A O 1
ATOM 1955 N N . ASN A 1 236 ? 3.919 -13.398 -9.738 1.00 77.81 236 ASN A N 1
ATOM 1956 C CA . ASN A 1 236 ? 3.796 -14.047 -8.449 1.00 77.81 236 ASN A CA 1
ATOM 1957 C C . ASN A 1 236 ? 3.19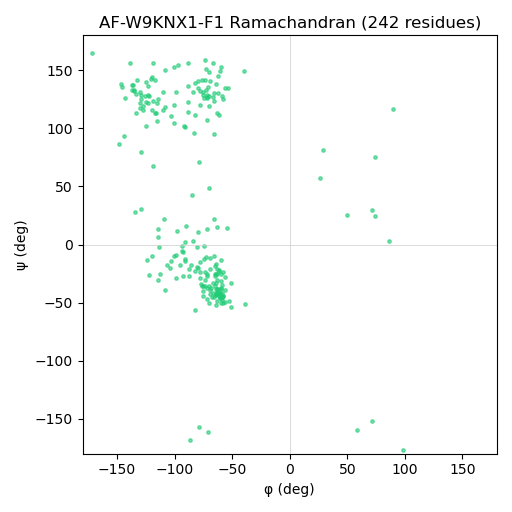6 -13.057 -7.448 1.00 77.81 236 ASN A C 1
ATOM 1959 O O . ASN A 1 236 ? 3.633 -11.913 -7.324 1.00 77.81 236 ASN A O 1
ATOM 1963 N N . ILE A 1 237 ? 2.173 -13.502 -6.728 1.00 85.25 237 ILE A N 1
ATOM 1964 C CA . ILE A 1 237 ? 1.652 -12.824 -5.548 1.00 85.25 237 ILE A CA 1
ATOM 1965 C C . ILE A 1 237 ? 2.161 -13.596 -4.340 1.00 85.25 237 ILE A C 1
ATOM 1967 O O . ILE A 1 237 ? 1.736 -14.724 -4.086 1.00 85.25 237 ILE A O 1
ATOM 1971 N N . ILE A 1 238 ? 3.067 -12.974 -3.595 1.00 89.56 238 ILE A N 1
ATOM 1972 C CA . ILE A 1 238 ? 3.544 -13.487 -2.312 1.00 89.56 238 ILE A CA 1
ATOM 1973 C C . ILE A 1 238 ? 2.599 -12.951 -1.242 1.00 89.56 238 ILE A C 1
ATOM 1975 O O . ILE A 1 238 ? 2.421 -11.739 -1.125 1.00 89.56 238 ILE A O 1
ATOM 1979 N N . THR A 1 239 ? 1.985 -13.843 -0.475 1.00 93.12 239 THR A N 1
ATOM 1980 C CA . THR A 1 239 ? 1.066 -13.529 0.618 1.00 93.12 239 THR A CA 1
ATOM 1981 C C . THR A 1 239 ? 1.670 -14.000 1.933 1.00 93.12 239 THR A C 1
ATOM 1983 O O . THR A 1 239 ? 1.967 -15.175 2.113 1.00 93.12 239 THR A O 1
ATOM 1986 N N . LEU A 1 240 ? 1.836 -13.069 2.863 1.00 94.62 240 LEU A N 1
ATOM 1987 C CA . LEU A 1 240 ? 2.284 -13.309 4.226 1.00 94.62 240 LEU A CA 1
ATOM 1988 C C . LEU A 1 240 ? 1.084 -13.098 5.144 1.00 94.62 240 LEU A C 1
ATOM 1990 O O . LEU A 1 240 ? 0.545 -11.993 5.194 1.00 94.62 240 LEU A O 1
ATOM 1994 N N . SER A 1 241 ? 0.664 -14.129 5.871 1.00 95.88 241 SER A N 1
ATOM 1995 C CA . SER A 1 241 ? -0.508 -14.069 6.753 1.00 95.88 241 SER A CA 1
ATOM 1996 C C . SER A 1 241 ? -0.141 -14.429 8.184 1.00 95.88 241 SER A C 1
ATOM 1998 O O . SER A 1 241 ? 0.583 -15.390 8.434 1.00 95.88 241 SER A O 1
ATOM 2000 N N . ARG A 1 242 ? -0.651 -13.671 9.152 1.00 91.88 242 ARG A N 1
ATOM 2001 C CA . ARG A 1 242 ? -0.425 -13.944 10.571 1.00 91.88 242 ARG A CA 1
ATOM 2002 C C . ARG A 1 242 ? -1.234 -15.166 11.005 1.00 91.88 242 ARG A C 1
ATOM 2004 O O . ARG A 1 242 ? -2.431 -15.252 10.733 1.00 91.88 242 ARG A O 1
ATOM 2011 N N . LYS A 1 243 ? -0.587 -16.087 11.718 1.00 88.62 243 LYS A N 1
ATOM 2012 C CA . LYS A 1 243 ? -1.219 -17.264 12.324 1.00 88.62 243 LYS A CA 1
ATOM 2013 C C . LYS A 1 243 ? -2.306 -16.810 13.292 1.00 88.62 243 LYS A C 1
ATOM 2015 O O . LYS A 1 243 ? -2.054 -15.950 14.140 1.00 88.62 243 LYS A O 1
ATOM 2020 N N . THR A 1 244 ? -3.499 -17.368 13.111 1.00 70.25 244 THR A N 1
ATOM 2021 C CA . THR A 1 244 ? -4.659 -17.141 13.984 1.00 70.25 244 THR A CA 1
ATOM 2022 C C . THR A 1 244 ? -4.628 -18.052 15.199 1.00 70.25 244 THR A C 1
ATOM 2024 O O . THR A 1 244 ? -4.055 -19.161 15.099 1.00 70.25 244 THR A O 1
#

Solvent-accessible surface area (backbone atoms only — not comparable to full-atom values): 13943 Å² total; per-residue (Å²): 133,88,82,79,77,47,40,68,48,47,42,52,50,36,70,75,39,72,82,47,40,63,50,76,48,72,54,61,69,60,81,68,60,74,85,77,52,101,66,70,102,75,62,81,74,77,77,63,60,41,51,26,43,55,34,28,50,36,42,70,74,56,36,54,55,24,29,32,44,36,46,44,46,44,51,35,43,27,59,36,35,77,78,65,77,42,56,41,55,41,79,27,32,47,68,44,49,83,30,62,48,26,28,36,42,33,32,26,59,41,48,36,48,34,64,93,86,43,89,61,52,69,71,78,21,50,25,68,46,29,29,35,43,33,31,44,45,65,72,75,82,62,62,72,74,51,46,56,50,51,50,52,52,50,52,49,53,51,41,48,38,63,71,72,53,58,84,47,52,40,36,42,37,36,46,39,72,53,58,83,64,82,79,78,61,100,46,77,80,59,54,62,59,53,61,70,78,56,63,72,54,78,74,66,77,65,48,78,90,66,66,50,92,62,53,44,81,47,76,44,84,44,73,48,75,66,81,88,81,53,85,55,54,49,25,38,37,42,35,38,36,49,65,128

Radius of gyration: 18.83 Å; Cα contacts (8 Å, |Δi|>4): 394; chains: 1; bounding box: 39×44×50 Å

Foldseek 3Di:
DDDAQALVNLLVCLVVCVQDAEDAGADDQPPPPPVPDPDDPDDPVLPQQHELCSNLVSCLVRVLNHQYYHYHCANQQAPCCVPPVDGSYDDASEAPQNSLNHAYYHEAPCNYQRAPPGPDAPQNRDHLNYAEYEHEDHYLDDPPVVLVVRLVSVLVRVLVVVVVCRPRHFKYKYKAFQDSCLPPDPDPVVVVVRVVPRGPDQQNSHDPVSDDPQKDKDKDWDWQDDPPPRGTTIIIMIMIGGHD

pLDDT: mean 76.93, std 19.92, range [37.5, 98.69]

Organism: NCBI:txid660027

Mean predicted aligned error: 9.63 Å

Secondary structure (DSSP, 8-state):
-PPP--HHHHHHHHHH-TT--EEEEE-------TTS-S--TT-GGGGG-EEHHHHHHHHHHH-TT-SEEEEE-HHHHHHHHHHHSS-SEES-----TT-TT--EEEEEHHHHH-STT----HHHHS-TT--EEEEE---S-S-HHHHHHHHHHHHHHHHHHHHHT-SS--EEEEEEES-SGGGT-S-HHHHHHHHHH----GGGSS-GGG--TTEEEEEEEEE---SSSSPPPEEEEEEEEE--